Protein AF-A0A433CUZ5-F1 (afdb_monomer_lite)

pLDDT: mean 85.76, std 15.53, range [34.94, 98.5]

Structure (mmCIF, N/CA/C/O backbone):
data_AF-A0A433CUZ5-F1
#
_entry.id   AF-A0A433CUZ5-F1
#
loop_
_atom_site.group_PDB
_atom_site.id
_atom_site.type_symbol
_atom_site.label_atom_id
_atom_site.label_alt_id
_atom_site.label_comp_id
_atom_site.label_asym_id
_atom_site.label_entity_id
_atom_site.label_seq_id
_atom_site.pdbx_PDB_ins_code
_atom_site.Cartn_x
_atom_site.Cartn_y
_atom_site.Cartn_z
_atom_site.occupancy
_atom_site.B_iso_or_equiv
_atom_site.auth_seq_id
_atom_site.auth_comp_id
_atom_site.auth_asym_id
_atom_site.auth_atom_id
_atom_site.pdbx_PDB_model_num
ATOM 1 N N . MET A 1 1 ? 29.177 -17.201 -36.256 1.00 37.25 1 MET A N 1
ATOM 2 C CA . MET A 1 1 ? 28.519 -16.541 -35.108 1.00 37.25 1 MET A CA 1
ATOM 3 C C . MET A 1 1 ? 27.099 -16.215 -35.543 1.00 37.25 1 MET A C 1
ATOM 5 O O . MET A 1 1 ? 26.973 -15.466 -36.505 1.00 37.25 1 MET A O 1
ATOM 9 N N . PRO A 1 2 ? 26.050 -16.828 -34.971 1.00 40.12 2 PRO A N 1
ATOM 10 C CA . PRO A 1 2 ? 24.680 -16.482 -35.336 1.00 40.12 2 PRO A CA 1
ATOM 11 C C . PRO A 1 2 ? 24.429 -15.015 -34.975 1.00 40.12 2 PRO A C 1
ATOM 13 O O . PRO A 1 2 ? 24.692 -14.608 -33.844 1.00 40.12 2 PRO A O 1
ATOM 16 N N . ASN A 1 3 ? 23.954 -14.223 -35.936 1.00 34.94 3 ASN A N 1
ATOM 17 C CA . ASN A 1 3 ? 23.469 -12.871 -35.685 1.00 34.94 3 ASN A CA 1
ATOM 18 C C . ASN A 1 3 ? 22.198 -12.975 -34.840 1.00 34.94 3 ASN A C 1
ATOM 20 O O . ASN A 1 3 ? 21.111 -13.197 -35.372 1.00 34.94 3 ASN A O 1
ATOM 24 N N . TYR A 1 4 ? 22.332 -12.826 -33.524 1.00 44.94 4 TYR A N 1
ATOM 25 C CA . TYR A 1 4 ? 21.193 -12.605 -32.640 1.00 44.94 4 TYR A CA 1
ATOM 26 C C . TYR A 1 4 ? 20.713 -11.170 -32.845 1.00 44.94 4 TYR A C 1
ATOM 28 O O . TYR A 1 4 ? 21.065 -10.247 -32.115 1.00 44.94 4 TYR A O 1
ATOM 36 N N . VAL A 1 5 ? 19.941 -10.984 -33.915 1.00 47.38 5 VAL A N 1
ATOM 37 C CA . VAL A 1 5 ? 19.087 -9.813 -34.086 1.00 47.38 5 VAL A CA 1
ATOM 38 C C . VAL A 1 5 ? 18.183 -9.767 -32.858 1.00 47.38 5 VAL A C 1
ATOM 40 O O . VAL A 1 5 ? 17.568 -10.778 -32.509 1.00 47.38 5 VAL A O 1
ATOM 43 N N . LEU A 1 6 ? 18.146 -8.621 -32.176 1.00 50.66 6 LEU A N 1
ATOM 44 C CA . LEU A 1 6 ? 17.184 -8.365 -31.110 1.00 50.66 6 LEU A CA 1
ATOM 45 C C . LEU A 1 6 ? 15.815 -8.871 -31.532 1.00 50.66 6 LEU A C 1
ATOM 47 O O . LEU A 1 6 ? 15.354 -8.556 -32.628 1.00 50.66 6 LEU A O 1
ATOM 51 N N . ASN A 1 7 ? 15.138 -9.591 -30.641 1.00 50.72 7 ASN A N 1
ATOM 52 C CA . ASN A 1 7 ? 13.704 -9.730 -30.791 1.00 50.72 7 ASN A CA 1
ATOM 53 C C . ASN A 1 7 ? 13.139 -8.294 -30.809 1.00 50.72 7 ASN A C 1
ATOM 55 O O . ASN A 1 7 ? 13.301 -7.596 -29.799 1.00 50.72 7 ASN A O 1
ATOM 59 N N . PRO A 1 8 ? 12.516 -7.828 -31.910 1.00 54.88 8 PRO A N 1
ATOM 60 C CA . PRO A 1 8 ? 12.022 -6.454 -32.046 1.00 54.88 8 PRO A CA 1
ATOM 61 C C . PRO A 1 8 ? 11.137 -6.028 -30.866 1.00 54.88 8 PRO A C 1
ATOM 63 O O . PRO A 1 8 ? 11.033 -4.848 -30.537 1.00 54.88 8 PRO A O 1
ATOM 66 N N . SER A 1 9 ? 10.553 -7.008 -30.172 1.00 62.28 9 SER A N 1
ATOM 67 C CA . SER A 1 9 ? 9.804 -6.846 -28.934 1.00 62.28 9 SER A CA 1
ATOM 68 C C . SER A 1 9 ? 10.576 -6.161 -27.793 1.00 62.28 9 SER A C 1
ATOM 70 O O . SER A 1 9 ? 9.966 -5.371 -27.084 1.00 62.28 9 SER A O 1
ATOM 72 N N . ILE A 1 10 ? 11.875 -6.418 -27.576 1.00 61.09 10 ILE A N 1
ATOM 73 C CA . ILE A 1 10 ? 12.593 -5.939 -26.369 1.00 61.09 10 ILE A CA 1
ATOM 74 C C . ILE A 1 10 ? 12.940 -4.449 -26.467 1.00 61.09 10 ILE A C 1
ATOM 76 O O . ILE A 1 10 ? 12.653 -3.686 -25.539 1.00 61.09 10 ILE A O 1
ATOM 80 N N . GLU A 1 11 ? 13.513 -4.010 -27.593 1.00 64.31 11 GLU A N 1
ATOM 81 C CA . GLU A 1 11 ? 13.741 -2.580 -27.853 1.00 64.31 11 GLU A CA 1
ATOM 82 C C . GLU A 1 11 ? 12.426 -1.805 -27.819 1.00 64.31 11 GLU A C 1
ATOM 84 O O . GLU A 1 11 ? 12.349 -0.732 -27.213 1.00 64.31 11 GLU A O 1
ATOM 89 N N . THR A 1 12 ? 11.369 -2.398 -28.378 1.00 76.81 12 THR A N 1
ATOM 90 C CA . THR A 1 12 ? 10.020 -1.838 -28.334 1.00 76.81 12 THR A CA 1
ATOM 91 C C . THR A 1 12 ? 9.524 -1.691 -26.892 1.00 76.81 12 THR A C 1
ATOM 93 O O . THR A 1 12 ? 9.081 -0.605 -26.520 1.00 76.81 12 THR A O 1
ATOM 96 N N . SER A 1 13 ? 9.661 -2.710 -26.036 1.00 79.62 13 SER A N 1
ATOM 97 C CA . SER A 1 13 ? 9.239 -2.644 -24.628 1.00 79.62 13 SER A CA 1
ATOM 98 C C . SER A 1 13 ? 10.034 -1.620 -23.812 1.00 79.62 13 SER A C 1
ATOM 100 O O . SER A 1 13 ? 9.450 -0.851 -23.045 1.00 79.62 13 SER A O 1
ATOM 102 N N . LYS A 1 14 ? 11.360 -1.543 -23.993 1.00 81.56 14 LYS A N 1
ATOM 103 C CA . LYS A 1 14 ? 12.206 -0.548 -23.309 1.00 81.56 14 LYS A CA 1
ATOM 104 C C . LYS A 1 14 ? 11.856 0.875 -23.748 1.00 81.56 14 LYS A C 1
ATOM 106 O O . LYS A 1 14 ? 11.761 1.786 -22.919 1.00 81.56 14 LYS A O 1
ATOM 111 N N . HIS A 1 15 ? 11.621 1.066 -25.045 1.00 86.00 15 HIS A N 1
ATOM 112 C CA . HIS A 1 15 ? 11.182 2.339 -25.605 1.00 86.00 15 HIS A CA 1
ATOM 113 C C . HIS A 1 15 ? 9.798 2.747 -25.077 1.00 86.00 15 HIS A C 1
ATOM 115 O O . HIS A 1 15 ? 9.621 3.884 -24.632 1.00 86.00 15 HIS A O 1
ATOM 121 N N . GLN A 1 16 ? 8.845 1.814 -25.040 1.00 87.69 16 GLN A N 1
ATOM 122 C CA . GLN A 1 16 ? 7.512 2.025 -24.474 1.00 87.69 16 GLN A CA 1
ATOM 123 C C . GLN A 1 16 ? 7.579 2.409 -22.995 1.00 87.69 16 GLN A C 1
ATOM 125 O O . GLN A 1 16 ? 6.985 3.415 -22.610 1.00 87.69 16 GLN A O 1
ATOM 130 N N . LEU A 1 17 ? 8.355 1.689 -22.177 1.00 89.06 17 LEU A N 1
ATOM 131 C CA . LEU A 1 17 ? 8.544 2.022 -20.762 1.00 89.06 17 LEU A CA 1
ATOM 132 C C . LEU A 1 17 ? 9.104 3.441 -20.597 1.00 89.06 17 LEU A C 1
ATOM 134 O O . LEU A 1 17 ? 8.591 4.226 -19.799 1.00 89.06 17 LEU A O 1
ATOM 138 N N . LYS A 1 18 ? 10.110 3.813 -21.398 1.00 91.38 18 LYS A N 1
ATOM 139 C CA . LYS A 1 18 ? 10.690 5.164 -21.392 1.00 91.38 18 LYS A CA 1
ATOM 140 C C . LYS A 1 18 ? 9.662 6.240 -21.758 1.00 91.38 18 LYS A C 1
ATOM 142 O O . LYS A 1 18 ? 9.642 7.296 -21.124 1.00 91.38 18 LYS A O 1
ATOM 147 N N . ILE A 1 19 ? 8.813 6.000 -22.760 1.00 92.62 19 ILE A N 1
ATOM 148 C CA . ILE A 1 19 ? 7.726 6.922 -23.132 1.00 92.62 19 ILE A CA 1
ATOM 149 C C . ILE A 1 19 ? 6.706 7.037 -21.998 1.00 92.62 19 ILE A C 1
ATOM 151 O O . ILE A 1 19 ? 6.342 8.153 -21.623 1.00 92.62 19 ILE A O 1
ATOM 155 N N . SER A 1 20 ? 6.262 5.912 -21.439 1.00 91.06 20 SER A N 1
ATOM 156 C CA . SER A 1 20 ? 5.276 5.874 -20.358 1.00 91.06 20 SER A CA 1
ATOM 157 C C . SER A 1 20 ? 5.771 6.616 -19.120 1.00 91.06 20 SER A C 1
ATOM 159 O O . SER A 1 20 ? 5.054 7.466 -18.601 1.00 91.06 20 SER A O 1
ATOM 161 N N . LEU A 1 21 ? 7.026 6.404 -18.711 1.00 92.69 21 LEU A N 1
ATOM 162 C CA . LEU A 1 21 ? 7.637 7.127 -17.592 1.00 92.69 21 LEU A CA 1
ATOM 163 C C . LEU A 1 21 ? 7.732 8.634 -17.853 1.00 92.69 21 LEU A C 1
ATOM 165 O O . LEU A 1 21 ? 7.442 9.426 -16.961 1.00 92.69 21 LEU A O 1
ATOM 169 N N . LYS A 1 22 ? 8.076 9.056 -19.078 1.00 92.12 22 LYS A N 1
ATOM 170 C CA . LYS A 1 22 ? 8.072 10.484 -19.440 1.00 92.12 22 LYS A CA 1
ATOM 171 C C . LYS A 1 22 ? 6.676 11.098 -19.337 1.00 92.12 22 LYS A C 1
ATOM 173 O O . LYS A 1 22 ? 6.547 12.221 -18.857 1.00 92.12 22 LYS A O 1
ATOM 178 N N . LYS A 1 23 ? 5.640 10.389 -19.798 1.00 92.12 23 LYS A N 1
ATOM 179 C CA . LYS A 1 23 ? 4.243 10.840 -19.682 1.00 92.12 23 LYS A CA 1
ATOM 180 C C . LYS A 1 23 ? 3.816 10.926 -18.215 1.00 92.12 23 LYS A C 1
ATOM 182 O O . LYS A 1 23 ? 3.286 11.952 -17.805 1.00 92.12 23 LYS A O 1
ATOM 187 N N . ALA A 1 24 ? 4.119 9.895 -17.430 1.00 90.56 24 ALA A N 1
ATOM 188 C CA . ALA A 1 24 ? 3.823 9.833 -16.003 1.00 90.56 24 ALA A CA 1
ATOM 189 C C . ALA A 1 24 ? 4.512 10.960 -15.216 1.00 90.56 24 ALA A C 1
ATOM 191 O O . ALA A 1 24 ? 3.881 11.616 -14.393 1.00 90.56 24 ALA A O 1
ATOM 192 N N . GLN A 1 25 ? 5.780 11.250 -15.519 1.00 87.62 25 GLN A N 1
ATOM 193 C CA . GLN A 1 25 ? 6.509 12.349 -14.889 1.00 87.62 25 GLN A CA 1
ATOM 194 C C . GLN A 1 25 ? 5.896 13.708 -15.234 1.00 87.62 25 GLN A C 1
ATOM 196 O O . GLN A 1 25 ? 5.715 14.524 -14.337 1.00 87.62 25 GLN A O 1
ATOM 201 N N . LYS A 1 26 ? 5.539 13.943 -16.506 1.00 88.94 26 LYS A N 1
ATOM 202 C CA . LYS A 1 26 ? 4.854 15.180 -16.915 1.00 88.94 26 LYS A CA 1
ATOM 203 C C . LYS A 1 26 ? 3.544 15.374 -16.151 1.00 88.94 26 LYS A C 1
ATOM 205 O O . LYS A 1 26 ? 3.317 16.463 -15.634 1.00 88.94 26 LYS A O 1
ATOM 210 N N . LEU A 1 27 ? 2.739 14.315 -16.041 1.00 87.50 27 LEU A N 1
ATOM 211 C CA . LEU A 1 27 ? 1.491 14.326 -15.277 1.00 87.50 27 LEU A CA 1
ATOM 212 C C . LEU A 1 27 ? 1.735 14.640 -13.792 1.00 87.50 27 LEU A C 1
ATOM 214 O O . LEU A 1 27 ? 1.092 15.521 -13.234 1.00 87.50 27 LEU A O 1
ATOM 218 N N . SER A 1 28 ? 2.708 13.977 -13.164 1.00 85.81 28 SE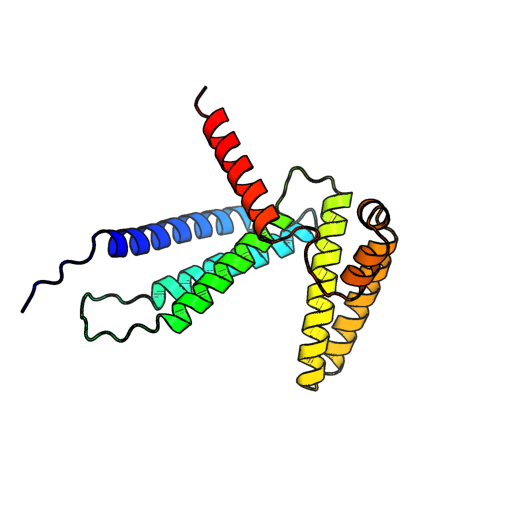R A N 1
ATOM 219 C CA . SER A 1 28 ? 3.068 14.251 -11.767 1.00 85.81 28 SER A CA 1
ATOM 220 C C . SER A 1 28 ? 3.469 15.709 -11.560 1.00 85.81 28 SER A C 1
ATOM 222 O O . SER A 1 28 ? 2.987 16.357 -10.637 1.00 85.81 28 SER A O 1
ATOM 224 N N . THR A 1 29 ? 4.304 16.258 -12.448 1.00 83.62 29 THR A N 1
ATOM 225 C CA . THR A 1 29 ? 4.743 17.654 -12.343 1.00 83.62 29 THR A CA 1
ATOM 226 C C . THR A 1 29 ? 3.619 18.658 -12.574 1.00 83.62 29 THR A C 1
ATOM 228 O O . THR A 1 29 ? 3.648 19.720 -11.960 1.00 83.62 29 THR A O 1
ATOM 231 N N . SER A 1 30 ? 2.630 18.348 -13.422 1.00 85.75 30 SER A N 1
ATOM 232 C CA . SER A 1 30 ? 1.489 19.246 -13.636 1.00 85.75 30 SER A CA 1
ATOM 233 C C . SER A 1 30 ? 0.539 19.279 -12.441 1.00 85.75 30 SER A C 1
ATOM 235 O O . SER A 1 30 ? -0.051 20.319 -12.184 1.00 85.75 30 SER A O 1
ATOM 237 N N . MET A 1 31 ? 0.431 18.174 -11.698 1.00 80.94 31 MET A N 1
ATOM 238 C CA . MET A 1 31 ? -0.462 18.053 -10.539 1.00 80.94 31 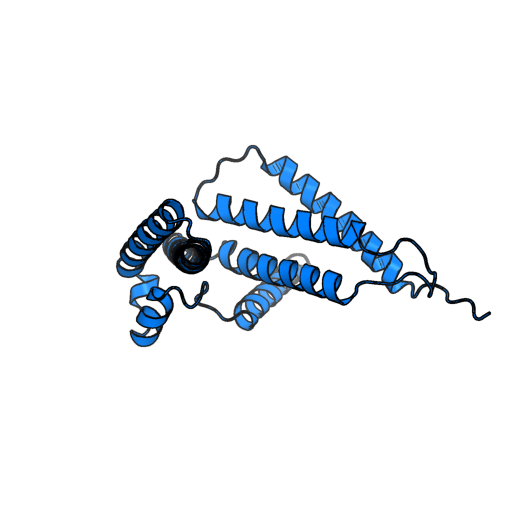MET A CA 1
ATOM 239 C C . MET A 1 31 ? 0.197 18.452 -9.208 1.00 80.94 31 MET A C 1
ATOM 241 O O . MET A 1 31 ? -0.477 18.563 -8.193 1.00 80.94 31 MET A O 1
ATOM 245 N N . ALA A 1 32 ? 1.509 18.711 -9.184 1.00 74.31 32 ALA A N 1
ATOM 246 C CA . ALA A 1 32 ? 2.286 18.924 -7.954 1.00 74.31 32 ALA A CA 1
ATOM 247 C C . ALA A 1 32 ? 1.868 20.137 -7.091 1.00 74.31 32 ALA A C 1
ATOM 249 O O . ALA A 1 32 ? 2.400 20.312 -5.998 1.00 74.31 32 ALA A O 1
ATOM 250 N N . ARG A 1 33 ? 0.974 21.002 -7.583 1.00 72.31 33 ARG A N 1
ATOM 251 C CA . ARG A 1 33 ? 0.475 22.193 -6.871 1.00 72.31 33 ARG A CA 1
ATOM 252 C C . ARG A 1 33 ? -0.977 22.062 -6.413 1.00 72.31 33 ARG A C 1
ATOM 254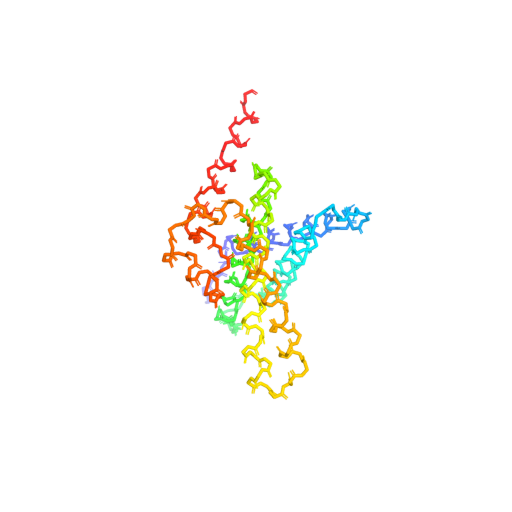 O O . ARG A 1 33 ? -1.502 23.005 -5.829 1.00 72.31 33 ARG A O 1
ATOM 261 N N . GLU A 1 34 ? -1.623 20.941 -6.707 1.00 77.25 34 GLU A N 1
ATOM 262 C CA . GLU A 1 34 ? -2.991 20.682 -6.272 1.00 77.25 34 GLU A CA 1
ATOM 263 C C . GLU A 1 34 ? -2.996 20.293 -4.789 1.00 77.25 34 GLU A C 1
ATOM 265 O O . GLU A 1 34 ? -2.110 19.580 -4.310 1.00 77.25 34 GLU A O 1
ATOM 270 N N . ILE A 1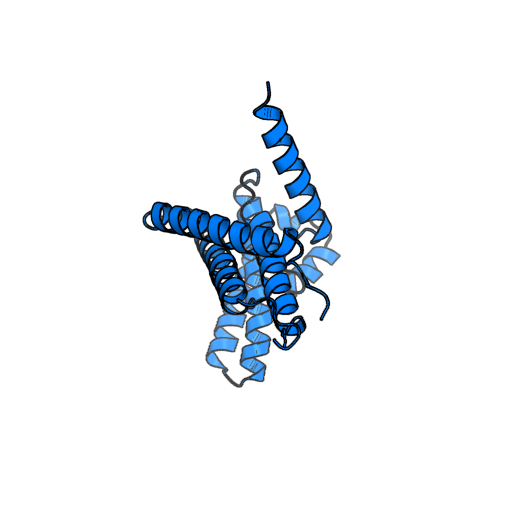 35 ? -3.974 20.809 -4.045 1.00 73.75 35 ILE A N 1
ATOM 271 C CA . ILE A 1 35 ? -4.139 20.499 -2.625 1.00 73.75 35 ILE A CA 1
ATOM 272 C C . ILE A 1 35 ? -4.897 19.176 -2.520 1.00 73.75 35 ILE A C 1
ATOM 274 O O . ILE A 1 35 ? -5.918 18.989 -3.174 1.00 73.75 35 ILE A O 1
ATOM 278 N N . SER A 1 36 ? -4.385 18.269 -1.689 1.00 77.25 36 SER A N 1
ATOM 279 C CA . SER A 1 36 ? -5.048 17.014 -1.326 1.00 77.25 36 SER A CA 1
ATOM 280 C C . SER A 1 36 ? -6.389 17.317 -0.655 1.00 77.25 36 SER A C 1
ATOM 282 O O . SER A 1 36 ? -6.404 17.951 0.399 1.00 77.25 36 SER A O 1
ATOM 284 N N . GLU A 1 37 ? -7.498 16.853 -1.229 1.00 75.88 37 GLU A N 1
ATOM 285 C CA . GLU A 1 37 ? -8.834 17.036 -0.644 1.00 75.88 37 GLU A CA 1
ATOM 286 C C . GLU A 1 37 ? -9.101 15.996 0.450 1.00 75.88 37 GLU A C 1
ATOM 288 O O . GLU A 1 37 ? -9.774 16.278 1.439 1.00 75.88 37 GLU A O 1
ATOM 293 N N . HIS A 1 38 ? -8.523 14.803 0.300 1.00 80.31 38 HIS A N 1
ATOM 294 C CA . HIS A 1 38 ? -8.682 13.686 1.220 1.00 80.31 38 HIS A CA 1
ATOM 295 C C . HIS A 1 38 ? -7.332 13.037 1.527 1.00 80.31 38 HIS A C 1
ATOM 297 O O . HIS A 1 38 ? -6.447 12.989 0.675 1.00 80.31 38 HIS A O 1
ATOM 303 N N . SER A 1 39 ? -7.163 12.438 2.711 1.00 82.38 39 SER A N 1
ATOM 304 C CA . SER A 1 39 ? -5.911 11.753 3.093 1.00 82.38 39 SER A CA 1
ATOM 305 C C . SER A 1 39 ? -5.490 10.628 2.133 1.00 82.38 39 SER A C 1
ATOM 307 O O . SER A 1 39 ? -4.315 10.261 2.078 1.00 82.38 39 SER A O 1
ATOM 309 N N . ILE A 1 40 ? -6.433 10.100 1.346 1.00 88.56 40 ILE A N 1
ATOM 310 C CA . ILE A 1 40 ? -6.173 9.067 0.346 1.00 88.56 40 ILE A CA 1
ATOM 311 C C . ILE A 1 40 ? -5.394 9.635 -0.851 1.00 88.56 40 ILE A C 1
ATOM 313 O O . ILE A 1 40 ? -4.594 8.912 -1.435 1.00 88.56 40 ILE A O 1
ATOM 317 N N . ASP A 1 41 ? -5.526 10.926 -1.175 1.00 87.56 41 ASP A N 1
ATOM 318 C CA . ASP A 1 41 ? -4.862 11.535 -2.337 1.00 87.56 41 ASP A CA 1
ATOM 319 C C . ASP A 1 41 ? -3.348 11.661 -2.123 1.00 87.56 41 ASP A C 1
ATOM 321 O O . ASP A 1 41 ? -2.551 11.410 -3.036 1.00 87.56 41 ASP A O 1
ATOM 325 N N . PHE A 1 42 ? -2.927 11.970 -0.892 1.00 87.12 42 PHE A N 1
ATOM 326 C CA . PHE A 1 42 ? -1.516 11.928 -0.510 1.00 87.12 42 PHE A CA 1
ATOM 327 C C . PHE A 1 42 ? -0.943 10.511 -0.659 1.00 87.12 42 PHE A C 1
ATOM 329 O O . PHE A 1 42 ? 0.120 10.320 -1.258 1.00 87.12 42 PHE A O 1
ATOM 336 N N . LEU A 1 43 ? -1.669 9.503 -0.166 1.00 90.88 43 LEU A N 1
ATOM 337 C CA . LEU A 1 43 ? -1.268 8.102 -0.282 1.00 90.88 43 LEU A CA 1
ATOM 338 C C . LEU A 1 43 ? -1.170 7.664 -1.752 1.00 90.88 43 LEU A C 1
ATOM 340 O O . LEU A 1 43 ? -0.173 7.062 -2.155 1.00 90.88 43 LEU A O 1
ATOM 344 N N . LEU A 1 44 ? -2.162 8.009 -2.572 1.00 92.31 44 LEU A N 1
ATOM 345 C CA . LEU A 1 44 ? -2.165 7.739 -4.009 1.00 92.31 44 LEU A CA 1
ATOM 346 C C . LEU A 1 44 ? -0.969 8.383 -4.709 1.00 92.31 44 LEU A C 1
ATOM 348 O O . LEU A 1 44 ? -0.315 7.734 -5.528 1.00 92.31 44 LEU A O 1
ATOM 352 N N . SER A 1 45 ? -0.626 9.617 -4.340 1.00 90.81 45 SER A N 1
ATOM 353 C CA . SER A 1 45 ? 0.555 10.313 -4.857 1.00 90.81 45 SER A CA 1
ATOM 354 C C . SER A 1 45 ? 1.847 9.575 -4.499 1.00 90.81 45 SER A C 1
ATOM 356 O O . SER A 1 45 ? 2.694 9.348 -5.366 1.00 90.81 45 SER A O 1
ATOM 358 N N . ALA A 1 46 ? 1.985 9.118 -3.251 1.00 90.88 46 ALA A N 1
ATOM 359 C CA . ALA A 1 46 ? 3.142 8.338 -2.813 1.00 90.88 46 ALA A CA 1
ATOM 360 C C . ALA A 1 46 ? 3.259 6.995 -3.561 1.00 90.88 46 ALA A C 1
ATOM 362 O O . ALA A 1 46 ? 4.347 6.623 -4.015 1.00 90.88 46 ALA A O 1
ATOM 363 N N . ILE A 1 47 ? 2.141 6.287 -3.754 1.00 94.06 47 ILE A N 1
ATOM 364 C CA . ILE A 1 47 ? 2.097 5.033 -4.522 1.00 94.06 47 ILE A CA 1
ATOM 365 C C . ILE A 1 47 ? 2.472 5.286 -5.990 1.00 94.06 47 ILE A C 1
ATOM 367 O O . ILE A 1 47 ? 3.283 4.549 -6.556 1.00 94.06 47 ILE A O 1
ATOM 371 N N . PHE A 1 48 ? 1.950 6.351 -6.600 1.00 93.69 48 PHE A N 1
ATOM 372 C CA . PHE A 1 48 ? 2.273 6.724 -7.976 1.00 93.69 48 PHE A CA 1
ATOM 373 C C . PHE A 1 48 ? 3.766 7.024 -8.159 1.00 93.69 48 PHE A C 1
ATOM 375 O O . PHE A 1 48 ? 4.400 6.527 -9.097 1.00 93.69 48 PHE A O 1
ATOM 382 N N . VAL A 1 49 ? 4.355 7.786 -7.232 1.00 91.94 49 VAL A N 1
ATOM 383 C CA . VAL A 1 49 ? 5.797 8.059 -7.223 1.00 91.94 49 VAL A CA 1
ATOM 384 C C . VAL A 1 49 ? 6.585 6.757 -7.109 1.00 91.94 49 VAL A C 1
ATOM 386 O O . VAL A 1 49 ? 7.518 6.559 -7.886 1.00 91.94 49 VAL A O 1
ATOM 389 N N . ARG A 1 50 ? 6.192 5.836 -6.218 1.00 94.00 50 ARG A N 1
ATOM 390 C CA . ARG A 1 50 ? 6.831 4.515 -6.076 1.00 94.00 50 ARG A CA 1
ATOM 391 C C . ARG A 1 50 ? 6.795 3.706 -7.375 1.00 94.00 50 ARG A C 1
ATOM 393 O O . ARG A 1 50 ? 7.807 3.102 -7.733 1.00 94.00 50 ARG A O 1
ATOM 400 N N . ILE A 1 51 ? 5.673 3.700 -8.096 1.00 94.88 51 ILE A N 1
ATOM 401 C CA . ILE A 1 51 ? 5.554 3.028 -9.403 1.00 94.88 51 ILE A CA 1
ATOM 402 C C . ILE A 1 51 ? 6.548 3.635 -10.402 1.00 94.88 51 ILE A C 1
ATOM 404 O O . ILE A 1 51 ? 7.314 2.912 -11.043 1.00 94.88 51 ILE A O 1
ATOM 408 N N . CYS A 1 52 ? 6.582 4.967 -10.500 1.00 94.31 52 CYS A N 1
ATOM 409 C CA . CYS A 1 52 ? 7.447 5.681 -11.436 1.00 94.31 52 CYS A CA 1
ATOM 410 C C . CYS A 1 52 ? 8.938 5.487 -11.130 1.00 94.31 52 CYS A C 1
ATOM 412 O O . CYS A 1 52 ? 9.730 5.235 -12.042 1.00 94.31 52 CYS A O 1
ATOM 414 N N . THR A 1 53 ? 9.339 5.591 -9.862 1.00 93.69 53 THR A N 1
ATOM 415 C CA . THR A 1 53 ? 10.739 5.416 -9.451 1.00 93.69 53 THR A CA 1
ATOM 416 C C . THR A 1 53 ? 11.195 3.977 -9.648 1.00 93.69 53 THR A C 1
ATOM 418 O O . THR A 1 53 ? 12.270 3.763 -10.204 1.00 93.69 53 THR A O 1
ATOM 421 N N . THR A 1 54 ? 10.354 2.993 -9.319 1.00 95.50 54 THR A N 1
ATOM 422 C CA . THR A 1 54 ? 10.649 1.572 -9.567 1.00 95.50 54 THR A CA 1
ATOM 423 C C . THR A 1 54 ? 10.787 1.291 -11.064 1.00 95.50 54 THR A C 1
ATOM 425 O O . THR A 1 54 ? 11.750 0.652 -11.486 1.00 95.50 54 THR A O 1
ATOM 428 N N . GLY A 1 55 ? 9.890 1.833 -11.895 1.00 94.38 55 GLY A N 1
ATOM 429 C CA . GLY A 1 55 ? 9.985 1.713 -13.352 1.00 94.38 55 GLY A CA 1
ATOM 430 C C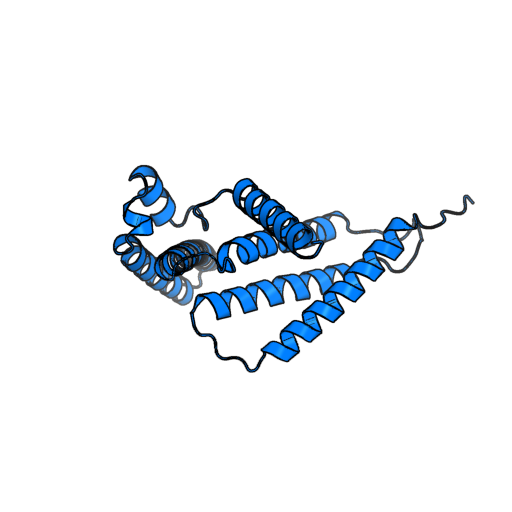 . GLY A 1 55 ? 11.254 2.356 -13.917 1.00 94.38 55 GLY A C 1
ATOM 431 O O . GLY A 1 55 ? 11.888 1.799 -14.813 1.00 94.38 55 GLY A O 1
ATOM 432 N N . ARG A 1 56 ? 11.680 3.498 -13.362 1.00 93.31 56 ARG A N 1
ATOM 433 C CA . ARG A 1 56 ? 12.956 4.130 -13.723 1.00 93.31 56 ARG A CA 1
ATOM 434 C C . ARG A 1 56 ? 14.149 3.256 -13.338 1.00 93.31 56 ARG A C 1
ATOM 436 O O . ARG A 1 56 ? 15.064 3.131 -14.144 1.00 93.31 56 ARG A O 1
ATOM 443 N N . THR A 1 57 ? 14.130 2.630 -12.164 1.00 93.81 57 THR A N 1
ATOM 444 C CA . THR A 1 57 ? 15.163 1.671 -11.747 1.00 93.81 57 THR A CA 1
ATOM 445 C C . THR A 1 57 ? 15.245 0.492 -12.712 1.00 93.81 57 THR A C 1
ATOM 447 O O . THR A 1 57 ? 16.333 0.197 -13.197 1.00 93.81 57 THR A O 1
ATOM 450 N N . ILE A 1 58 ? 14.106 -0.106 -13.087 1.00 91.62 58 ILE A N 1
ATOM 451 C CA . ILE A 1 58 ? 14.055 -1.169 -14.107 1.00 91.62 58 ILE A CA 1
ATOM 452 C C . ILE A 1 58 ? 14.683 -0.691 -15.418 1.00 91.62 58 ILE A C 1
ATOM 454 O O . ILE A 1 58 ? 15.506 -1.395 -15.990 1.00 91.62 58 ILE A O 1
ATOM 458 N N . LEU A 1 59 ? 14.347 0.516 -15.887 1.00 89.88 59 LEU A N 1
ATOM 459 C CA . LEU A 1 59 ? 14.894 1.058 -17.133 1.00 89.88 59 LEU A CA 1
ATOM 460 C C . LEU A 1 59 ? 16.419 1.258 -17.083 1.00 89.88 59 LEU A C 1
ATOM 462 O O . LEU A 1 59 ? 17.080 1.070 -18.102 1.00 89.88 59 LEU A O 1
ATOM 466 N N . MET A 1 60 ? 16.959 1.663 -15.929 1.00 88.56 60 MET A N 1
ATOM 467 C CA . MET A 1 60 ? 18.400 1.867 -15.731 1.00 88.56 60 MET A CA 1
ATOM 468 C C . MET A 1 60 ? 19.166 0.547 -15.588 1.00 88.56 60 MET A C 1
ATOM 470 O O . MET A 1 60 ? 20.311 0.471 -16.021 1.00 88.56 60 MET A O 1
ATOM 474 N N . MET A 1 61 ? 18.542 -0.472 -14.992 1.00 86.25 61 MET A N 1
ATOM 475 C CA . MET A 1 61 ? 19.133 -1.802 -14.805 1.00 86.25 61 MET A CA 1
ATOM 476 C C . MET A 1 61 ? 18.969 -2.708 -16.028 1.00 86.25 61 MET A C 1
ATOM 478 O O . MET A 1 61 ? 19.747 -3.641 -16.205 1.00 86.25 61 MET A O 1
ATOM 482 N N . ALA A 1 62 ? 17.962 -2.455 -16.869 1.00 81.56 62 ALA A N 1
ATOM 483 C CA . ALA A 1 62 ? 17.757 -3.204 -18.097 1.00 81.56 62 ALA A CA 1
ATOM 484 C C . ALA A 1 62 ? 18.958 -2.988 -19.034 1.00 81.56 62 ALA A C 1
ATOM 486 O O . ALA A 1 62 ? 19.306 -1.837 -19.330 1.00 81.56 62 ALA A O 1
ATOM 487 N N . PRO A 1 63 ? 19.570 -4.061 -19.548 1.00 74.94 63 PRO A N 1
ATOM 488 C CA . PRO A 1 63 ? 20.810 -3.955 -20.298 1.00 74.94 63 PRO A CA 1
ATOM 489 C C . PRO A 1 63 ? 20.638 -3.142 -21.572 1.00 74.94 63 PRO A C 1
ATOM 491 O O . PRO A 1 63 ? 19.537 -2.947 -22.105 1.00 74.94 63 PRO A O 1
ATOM 494 N N . ASN A 1 64 ? 21.759 -2.569 -21.993 1.00 71.06 64 ASN A N 1
ATOM 495 C CA . ASN A 1 64 ? 21.836 -1.632 -23.105 1.00 71.06 64 ASN A CA 1
ATOM 496 C C . ASN A 1 64 ? 22.404 -2.274 -24.372 1.00 71.06 64 ASN A C 1
ATOM 498 O O . ASN A 1 64 ? 22.392 -1.627 -25.413 1.00 71.06 64 ASN A O 1
ATOM 502 N N . ASP A 1 65 ? 22.897 -3.508 -24.284 1.00 66.75 65 ASP A N 1
ATOM 503 C CA . ASP A 1 65 ? 23.560 -4.221 -25.362 1.00 66.75 65 ASP A CA 1
ATOM 504 C C . ASP A 1 65 ? 22.917 -5.588 -25.633 1.00 66.75 65 ASP A C 1
ATOM 506 O O . ASP A 1 65 ? 22.235 -6.180 -24.799 1.00 66.75 65 ASP A O 1
ATOM 510 N N . ASN A 1 66 ? 23.158 -6.091 -26.842 1.00 62.44 66 ASN A N 1
ATOM 511 C CA . ASN A 1 66 ? 22.636 -7.375 -27.320 1.00 62.44 66 ASN A CA 1
ATOM 512 C C . ASN A 1 66 ? 23.595 -8.528 -27.019 1.00 62.44 66 ASN A C 1
ATOM 514 O O . ASN A 1 66 ? 23.481 -9.602 -27.613 1.00 62.44 66 ASN A O 1
ATOM 518 N N . SER A 1 67 ? 24.601 -8.296 -26.171 1.00 59.34 67 SER A N 1
ATOM 519 C CA . SER A 1 67 ? 25.601 -9.313 -25.907 1.00 59.34 67 SER A CA 1
ATOM 520 C C . SER A 1 67 ? 24.995 -10.388 -25.011 1.00 59.34 67 SER A C 1
ATOM 522 O O . SER A 1 67 ? 24.477 -10.123 -23.926 1.00 59.34 67 SER A O 1
ATOM 524 N N . ILE A 1 68 ? 25.094 -11.636 -25.465 1.00 59.38 68 ILE A N 1
ATOM 525 C CA . ILE A 1 68 ? 24.739 -12.836 -24.688 1.00 59.38 68 ILE A CA 1
ATOM 526 C C . ILE A 1 68 ? 25.638 -12.951 -23.439 1.00 59.38 68 ILE A C 1
ATOM 528 O O . ILE A 1 68 ? 25.337 -13.687 -22.506 1.00 59.38 68 ILE A O 1
ATOM 532 N N . THR A 1 69 ? 26.742 -12.199 -23.411 1.00 61.06 69 THR A N 1
ATOM 533 C CA . THR A 1 69 ? 27.684 -12.095 -22.295 1.00 61.06 69 THR A CA 1
ATOM 534 C C . THR A 1 69 ? 27.237 -11.129 -21.199 1.00 61.06 69 THR A C 1
ATOM 536 O O . THR A 1 69 ? 27.799 -11.170 -20.107 1.00 61.06 69 THR A O 1
ATOM 539 N N . SER A 1 70 ? 26.249 -10.264 -21.456 1.00 65.00 70 SER A N 1
ATOM 540 C CA . SER A 1 70 ? 25.679 -9.408 -20.416 1.00 65.00 70 SER A CA 1
ATOM 541 C C . SER A 1 70 ? 24.881 -10.273 -19.434 1.00 65.00 70 SER A C 1
ATOM 543 O O . SER A 1 70 ? 23.874 -10.894 -19.777 1.00 65.00 70 SER A O 1
ATOM 545 N N . ILE A 1 71 ? 25.356 -10.366 -18.191 1.00 68.69 71 ILE A N 1
ATOM 546 C CA . ILE A 1 71 ? 24.634 -11.086 -17.141 1.00 68.69 71 ILE A CA 1
ATOM 547 C C . ILE A 1 71 ? 23.416 -10.240 -16.769 1.00 68.69 71 ILE A C 1
ATOM 549 O O . ILE A 1 71 ? 23.539 -9.186 -16.148 1.00 68.69 71 ILE A O 1
ATOM 553 N N . TRP A 1 72 ? 22.231 -10.698 -17.162 1.00 76.81 72 TRP A N 1
ATOM 554 C CA . TRP A 1 72 ? 20.972 -10.125 -16.706 1.00 76.81 72 TRP A CA 1
ATOM 555 C C . TRP A 1 72 ? 20.631 -10.681 -15.330 1.00 76.81 72 TRP A C 1
ATOM 557 O O . TRP A 1 72 ? 20.413 -11.884 -15.169 1.00 76.81 72 TRP A O 1
ATOM 567 N N . ASP A 1 73 ? 20.450 -9.795 -14.361 1.00 82.06 73 ASP A N 1
ATOM 568 C CA . ASP A 1 73 ? 19.786 -10.161 -13.118 1.00 82.06 73 ASP A CA 1
ATOM 569 C C . ASP A 1 73 ? 18.257 -10.130 -13.300 1.00 82.06 73 ASP A C 1
ATOM 571 O O . ASP A 1 73 ? 17.543 -9.239 -12.825 1.00 82.06 73 ASP A O 1
ATOM 575 N N . TYR A 1 74 ? 17.744 -11.112 -14.051 1.00 82.19 74 TYR A N 1
ATOM 576 C CA . TYR A 1 74 ? 16.306 -11.284 -14.273 1.00 82.19 74 TYR A CA 1
ATOM 577 C C . TYR A 1 74 ? 15.537 -11.464 -12.960 1.00 82.19 74 TYR A C 1
ATOM 579 O O . TYR A 1 74 ? 14.378 -11.058 -12.875 1.00 82.19 74 TYR A O 1
ATOM 587 N N . ALA A 1 75 ? 16.163 -12.052 -11.936 1.00 88.06 75 ALA A N 1
ATOM 588 C CA . ALA A 1 75 ? 15.532 -12.281 -10.641 1.00 88.06 75 ALA A CA 1
ATOM 589 C C . ALA A 1 75 ? 15.258 -10.954 -9.913 1.00 88.06 75 ALA A C 1
ATOM 591 O O . ALA A 1 75 ? 14.134 -10.714 -9.453 1.00 88.06 75 ALA A O 1
ATOM 592 N N . SER A 1 76 ? 16.239 -10.048 -9.882 1.00 90.31 76 SER A N 1
ATOM 593 C CA . SER A 1 76 ? 16.048 -8.706 -9.324 1.00 90.31 76 SER A CA 1
ATOM 594 C C . SER A 1 76 ? 15.049 -7.886 -10.136 1.00 90.31 76 SER A C 1
ATOM 596 O O . SER A 1 76 ? 14.138 -7.287 -9.560 1.00 90.31 76 SER A O 1
ATOM 598 N N . LEU A 1 77 ? 15.140 -7.900 -11.472 1.00 88.94 77 LEU A N 1
ATOM 599 C CA . LEU A 1 77 ? 14.172 -7.202 -12.329 1.00 88.94 77 LEU A CA 1
ATOM 600 C C . LEU A 1 77 ? 12.744 -7.737 -12.146 1.00 88.94 77 LEU A C 1
ATOM 602 O O . LEU A 1 77 ? 11.801 -6.950 -12.068 1.00 88.94 77 LEU A O 1
ATOM 606 N N . GLY A 1 78 ? 12.579 -9.055 -12.013 1.00 90.56 78 GLY A N 1
ATOM 607 C CA . GLY A 1 78 ? 11.293 -9.687 -11.722 1.00 90.56 78 GLY A CA 1
ATOM 608 C C . GLY A 1 78 ? 10.713 -9.246 -10.376 1.00 90.56 78 GLY A C 1
ATOM 609 O O . GLY A 1 78 ? 9.513 -8.986 -10.273 1.00 90.56 78 GLY A O 1
ATOM 610 N N . THR A 1 79 ? 11.564 -9.073 -9.363 1.00 94.56 79 THR A N 1
ATOM 611 C CA . THR A 1 79 ? 11.156 -8.549 -8.049 1.00 94.56 79 THR A CA 1
ATOM 612 C C . THR A 1 79 ? 10.700 -7.091 -8.142 1.00 94.56 79 THR A C 1
ATOM 614 O O . THR A 1 79 ? 9.654 -6.730 -7.601 1.00 94.56 79 THR A O 1
ATOM 617 N N . LEU A 1 80 ? 11.425 -6.249 -8.884 1.00 94.88 80 LEU A N 1
ATOM 618 C CA . LEU A 1 80 ? 11.024 -4.859 -9.126 1.00 94.88 80 LEU A CA 1
ATOM 619 C C . LEU A 1 80 ? 9.710 -4.767 -9.912 1.00 94.88 80 LEU A C 1
ATOM 621 O O . LEU A 1 80 ? 8.857 -3.939 -9.594 1.00 94.88 80 LEU A O 1
ATOM 625 N N . LEU A 1 81 ? 9.516 -5.635 -10.906 1.00 92.56 81 LEU A N 1
ATOM 626 C CA . LEU A 1 81 ? 8.268 -5.699 -11.658 1.00 92.56 81 LEU A CA 1
ATOM 627 C C . LEU A 1 81 ? 7.097 -6.099 -10.755 1.00 92.56 81 LEU A C 1
ATOM 629 O O . LEU A 1 81 ? 6.041 -5.473 -10.816 1.00 92.56 81 LEU A O 1
ATOM 633 N N . ARG A 1 82 ? 7.286 -7.084 -9.868 1.00 93.69 82 ARG A N 1
ATOM 634 C CA . ARG A 1 82 ? 6.278 -7.450 -8.864 1.00 93.69 82 ARG A CA 1
ATOM 635 C C . ARG A 1 82 ? 5.927 -6.275 -7.956 1.00 93.69 82 ARG A C 1
ATOM 637 O O . ARG A 1 82 ? 4.747 -6.017 -7.752 1.00 93.69 82 ARG A O 1
ATOM 644 N N . ASN A 1 83 ? 6.920 -5.506 -7.515 1.00 94.69 83 ASN A N 1
ATOM 645 C CA . ASN A 1 83 ? 6.681 -4.301 -6.722 1.00 94.69 83 ASN A CA 1
ATOM 646 C C . ASN A 1 83 ? 5.840 -3.254 -7.472 1.00 94.69 83 ASN A C 1
ATOM 648 O O . ASN A 1 83 ? 5.003 -2.601 -6.850 1.00 94.69 83 ASN A O 1
ATOM 652 N N . ILE A 1 84 ? 6.039 -3.092 -8.788 1.00 94.06 84 ILE A N 1
ATOM 653 C CA . ILE A 1 84 ? 5.182 -2.231 -9.619 1.00 94.06 84 ILE A CA 1
ATOM 654 C C . ILE A 1 84 ? 3.760 -2.780 -9.673 1.00 94.06 84 ILE A C 1
ATOM 656 O O . ILE A 1 84 ? 2.824 -2.008 -9.496 1.00 94.06 84 ILE A O 1
ATOM 660 N N . MET A 1 85 ? 3.589 -4.084 -9.905 1.00 91.75 85 MET A N 1
ATOM 661 C CA . MET A 1 85 ? 2.265 -4.709 -9.994 1.00 91.75 85 MET A CA 1
ATOM 662 C C . MET A 1 85 ? 1.488 -4.580 -8.681 1.00 91.75 85 MET A C 1
ATOM 664 O O . MET A 1 85 ? 0.329 -4.177 -8.703 1.00 91.75 85 MET A O 1
ATOM 668 N N . ASP A 1 86 ? 2.128 -4.847 -7.541 1.00 91.69 86 ASP A N 1
ATOM 669 C CA . ASP A 1 86 ? 1.498 -4.705 -6.227 1.00 91.69 86 ASP A CA 1
ATOM 670 C C . ASP A 1 86 ? 1.130 -3.244 -5.934 1.00 91.69 86 ASP A C 1
ATOM 672 O O . ASP A 1 86 ? 0.013 -2.965 -5.505 1.00 91.69 86 ASP A O 1
ATOM 676 N N . ALA A 1 87 ? 2.028 -2.294 -6.223 1.00 93.81 87 ALA A N 1
ATOM 677 C CA . ALA A 1 87 ? 1.748 -0.870 -6.050 1.00 93.81 87 ALA A CA 1
ATOM 678 C C . ALA A 1 87 ? 0.624 -0.384 -6.979 1.00 93.81 87 ALA A C 1
ATOM 680 O O . ALA A 1 87 ? -0.239 0.378 -6.550 1.00 93.81 87 ALA A O 1
ATOM 681 N N . LEU A 1 88 ? 0.604 -0.845 -8.232 1.00 90.88 88 LEU A N 1
ATOM 682 C CA . LEU A 1 88 ? -0.458 -0.535 -9.183 1.00 90.88 88 LEU A CA 1
ATOM 683 C C . LEU A 1 88 ? -1.800 -1.089 -8.703 1.00 90.88 88 LEU A C 1
ATOM 685 O O . LEU A 1 88 ? -2.802 -0.392 -8.793 1.00 90.88 88 LEU A O 1
ATOM 689 N N . ASN A 1 89 ? -1.819 -2.300 -8.149 1.00 90.94 89 ASN A N 1
ATOM 690 C CA . ASN A 1 89 ? -3.035 -2.894 -7.611 1.00 90.94 89 ASN A CA 1
ATOM 691 C C . ASN A 1 89 ? -3.596 -2.074 -6.436 1.00 90.94 89 ASN A C 1
ATOM 693 O O . ASN A 1 89 ? -4.779 -1.742 -6.427 1.00 90.94 89 ASN A O 1
ATOM 697 N N . SER A 1 90 ? -2.735 -1.658 -5.501 1.00 93.56 90 SER A N 1
ATOM 698 C CA . SER A 1 90 ? -3.119 -0.739 -4.420 1.00 93.56 90 SER A CA 1
ATOM 699 C C . SER A 1 90 ? -3.643 0.590 -4.964 1.00 93.56 90 SER A C 1
ATOM 701 O O . SER A 1 90 ? -4.668 1.086 -4.503 1.00 93.56 90 SER A O 1
ATOM 703 N N . PHE A 1 91 ? -2.957 1.165 -5.959 1.00 92.94 91 PHE A N 1
ATOM 704 C CA . PHE A 1 91 ? -3.357 2.425 -6.582 1.00 92.94 91 PHE A CA 1
ATOM 705 C C . PHE A 1 91 ? -4.746 2.316 -7.206 1.00 92.94 91 PHE A C 1
ATOM 707 O O . PHE A 1 91 ? -5.592 3.168 -6.974 1.00 92.94 91 PHE A O 1
ATOM 714 N N . LEU A 1 92 ? -4.991 1.259 -7.977 1.00 89.56 92 LEU A N 1
ATOM 715 C CA . LEU A 1 92 ? -6.254 1.033 -8.669 1.00 89.56 92 LEU A CA 1
ATOM 716 C C . LEU A 1 92 ? -7.430 0.836 -7.706 1.00 89.56 92 LEU A C 1
ATOM 718 O O . LEU A 1 92 ? -8.517 1.344 -7.967 1.00 89.56 92 LEU A O 1
ATOM 722 N N . TYR A 1 93 ? -7.204 0.145 -6.589 1.00 92.12 93 TYR A N 1
ATOM 723 C CA . TYR A 1 93 ? -8.210 -0.033 -5.544 1.00 92.12 93 TYR A CA 1
ATOM 724 C C . TYR A 1 93 ? -8.548 1.276 -4.818 1.00 92.12 93 TYR A C 1
ATOM 726 O O . TYR A 1 93 ? -9.716 1.577 -4.579 1.00 92.12 93 TYR A O 1
ATOM 734 N N . LEU A 1 94 ? -7.528 2.063 -4.466 1.00 92.62 94 LEU A N 1
ATOM 735 C CA . LEU A 1 94 ? -7.687 3.291 -3.684 1.00 92.62 94 LEU A CA 1
ATOM 736 C C . LEU A 1 94 ? -8.140 4.488 -4.537 1.00 92.62 94 LEU A C 1
ATOM 738 O O . LEU A 1 94 ? -8.831 5.370 -4.040 1.00 92.62 94 LEU A O 1
ATOM 742 N N . ALA A 1 95 ? -7.775 4.532 -5.822 1.00 90.50 95 ALA A N 1
ATOM 743 C CA . ALA A 1 95 ? -8.099 5.634 -6.733 1.00 90.50 95 ALA A CA 1
ATOM 744 C C . ALA A 1 95 ? -9.498 5.517 -7.357 1.00 90.50 95 ALA A C 1
ATOM 746 O O . ALA A 1 95 ? -9.814 6.241 -8.310 1.00 90.50 95 ALA A O 1
ATOM 747 N N . ASP A 1 96 ? -10.328 4.594 -6.869 1.00 87.81 96 ASP A N 1
ATOM 748 C CA . ASP A 1 96 ? -11.649 4.369 -7.422 1.00 87.81 96 ASP A CA 1
ATOM 749 C C . ASP A 1 96 ? -12.583 5.557 -7.154 1.00 87.81 96 ASP A C 1
ATOM 751 O O . ASP A 1 96 ? -13.089 5.780 -6.054 1.00 87.81 96 ASP A O 1
ATOM 755 N N . ARG A 1 97 ? -12.834 6.328 -8.214 1.00 84.81 97 ARG A N 1
ATOM 756 C CA . ARG A 1 97 ? -13.672 7.526 -8.158 1.00 84.81 97 ARG A CA 1
ATOM 757 C C . ARG A 1 97 ? -15.165 7.224 -8.051 1.00 84.81 97 ARG A C 1
ATOM 759 O O . ARG A 1 97 ? -15.906 8.158 -7.769 1.00 84.81 97 ARG A O 1
ATOM 766 N N . SER A 1 98 ? -15.610 5.984 -8.288 1.00 86.94 98 SER A N 1
ATOM 767 C CA . SER A 1 98 ? -17.030 5.635 -8.128 1.00 86.94 98 SER A CA 1
ATOM 768 C C . SER A 1 98 ? -17.435 5.393 -6.678 1.00 86.94 98 SER A C 1
ATOM 770 O O . SER A 1 98 ? -18.626 5.285 -6.411 1.00 86.94 98 SER A O 1
ATOM 772 N N . LEU A 1 99 ? -16.467 5.279 -5.766 1.00 89.69 99 LEU A N 1
ATOM 773 C CA . LEU A 1 99 ? -16.731 5.073 -4.348 1.00 89.69 99 LEU A CA 1
ATOM 774 C C . LEU A 1 99 ? -17.285 6.346 -3.707 1.00 89.69 99 LEU A C 1
ATOM 776 O O . LEU A 1 99 ? -16.813 7.459 -3.975 1.00 89.69 99 LEU A O 1
ATOM 780 N N . SER A 1 100 ? -18.252 6.161 -2.818 1.00 92.56 100 SER A N 1
ATOM 781 C CA . SER A 1 100 ? -18.694 7.181 -1.873 1.00 92.56 100 SER A CA 1
ATOM 782 C C . SER A 1 100 ? -17.555 7.591 -0.931 1.00 92.56 100 SER A C 1
ATOM 784 O O . SER A 1 100 ? -16.551 6.889 -0.791 1.00 92.56 100 SER A O 1
ATOM 786 N N . THR A 1 101 ? -17.692 8.741 -0.268 1.00 92.06 101 THR A N 1
ATOM 787 C CA . THR A 1 101 ? -16.700 9.199 0.719 1.00 92.06 101 THR A CA 1
ATOM 788 C C . THR A 1 101 ? -16.510 8.176 1.839 1.00 92.06 101 THR A C 1
ATOM 790 O O . THR A 1 101 ? -15.380 7.853 2.179 1.00 92.06 101 THR A O 1
ATOM 793 N N . GLU A 1 102 ? -17.597 7.584 2.335 1.00 94.44 102 GLU A N 1
ATOM 794 C CA . GLU A 1 102 ? -17.535 6.611 3.429 1.00 94.44 102 GLU A CA 1
ATOM 795 C C . GLU A 1 102 ? -16.829 5.301 3.033 1.00 94.44 102 GLU A C 1
ATOM 797 O O . GLU A 1 102 ? -16.091 4.720 3.833 1.00 94.44 102 GLU A O 1
ATOM 802 N N . GLU A 1 103 ? -16.989 4.856 1.782 1.00 94.69 103 GLU A N 1
ATOM 803 C CA . GLU A 1 103 ? -16.230 3.725 1.232 1.00 94.69 103 GLU A CA 1
ATOM 804 C C . GLU A 1 103 ? -14.743 4.063 1.079 1.00 94.69 103 GLU A C 1
ATOM 806 O O . GLU A 1 103 ? -13.887 3.242 1.418 1.00 94.69 103 GLU A O 1
ATOM 811 N N . LYS A 1 104 ? -14.414 5.275 0.608 1.00 93.75 104 LYS A N 1
ATOM 812 C CA . LYS A 1 104 ? -13.020 5.741 0.508 1.00 93.75 104 LYS A CA 1
ATOM 813 C C . LYS A 1 104 ? -12.348 5.784 1.873 1.00 93.75 104 LYS A C 1
ATOM 815 O O . LYS A 1 104 ? -11.215 5.319 1.993 1.00 93.75 104 LYS A O 1
ATOM 820 N N . ASP A 1 105 ? -13.049 6.281 2.886 1.00 95.44 105 ASP A N 1
ATOM 821 C CA . ASP A 1 105 ? -12.591 6.278 4.272 1.00 95.44 105 ASP A CA 1
ATOM 822 C C . ASP A 1 105 ? -12.342 4.855 4.771 1.00 95.44 105 ASP A C 1
ATOM 824 O O . ASP A 1 105 ? -11.242 4.549 5.233 1.00 95.44 105 ASP A O 1
ATOM 828 N N . CYS A 1 106 ? -13.303 3.944 4.580 1.00 96.44 106 CYS A N 1
ATOM 829 C CA . CYS A 1 106 ? -13.133 2.539 4.948 1.00 96.44 106 CYS A CA 1
ATOM 830 C C . CYS A 1 106 ? -11.898 1.917 4.274 1.00 96.44 106 CYS A C 1
ATOM 832 O O . CYS A 1 106 ? -11.112 1.222 4.923 1.00 96.44 106 CYS A O 1
ATOM 834 N N . HIS A 1 107 ? -11.703 2.165 2.975 1.00 95.31 107 HIS A N 1
ATOM 835 C CA . HIS A 1 107 ? -10.556 1.658 2.221 1.00 95.31 107 HIS A CA 1
ATOM 836 C C . HIS A 1 107 ? -9.236 2.243 2.738 1.00 95.31 107 HIS A C 1
ATOM 838 O O . HIS A 1 107 ? -8.262 1.509 2.922 1.00 95.31 107 HIS A O 1
ATOM 844 N N . PHE A 1 108 ? -9.200 3.551 2.992 1.00 95.81 108 PHE A N 1
ATOM 845 C CA . PHE A 1 108 ? -8.023 4.245 3.500 1.00 95.81 108 PHE A CA 1
ATOM 846 C C . PHE A 1 108 ? -7.646 3.782 4.913 1.00 95.81 108 PHE A C 1
ATOM 848 O O . PHE A 1 108 ? -6.468 3.520 5.176 1.00 95.81 108 PHE A O 1
ATOM 855 N N . TRP A 1 109 ? -8.617 3.643 5.818 1.00 97.69 109 TRP A N 1
ATOM 856 C CA . TRP A 1 109 ? -8.375 3.197 7.191 1.00 97.69 109 TRP A CA 1
ATOM 857 C C . TRP A 1 109 ? -7.933 1.742 7.246 1.00 97.69 109 TRP A C 1
ATOM 859 O O . TRP A 1 109 ? -6.995 1.428 7.978 1.00 97.69 109 TRP A O 1
ATOM 869 N N . LEU A 1 110 ? -8.519 0.868 6.423 1.00 97.31 110 LEU A N 1
ATOM 870 C CA . LEU A 1 110 ? -8.093 -0.527 6.334 1.00 97.31 110 LEU A CA 1
ATOM 871 C C . LEU A 1 110 ? -6.651 -0.652 5.828 1.00 97.31 110 LEU A C 1
ATOM 873 O O . LEU A 1 110 ? -5.837 -1.360 6.425 1.00 97.31 110 LEU A O 1
ATOM 877 N N . PHE A 1 111 ? -6.311 0.086 4.769 1.00 96.50 111 PHE A N 1
ATOM 878 C CA . PHE A 1 111 ? -4.945 0.138 4.259 1.00 96.50 111 PHE A CA 1
ATOM 879 C C . PHE A 1 111 ? -3.970 0.670 5.321 1.00 96.50 111 PHE A C 1
ATOM 881 O O . PHE A 1 111 ? -2.904 0.094 5.541 1.00 96.50 111 PHE A O 1
ATOM 888 N N . SER A 1 112 ? -4.355 1.745 6.013 1.00 96.56 112 SER A N 1
ATOM 889 C CA . SER A 1 112 ? -3.545 2.374 7.061 1.00 96.56 112 SER A CA 1
ATOM 890 C C . SER A 1 112 ? -3.328 1.456 8.263 1.00 96.56 112 SER A C 1
ATOM 892 O O . SER A 1 112 ? -2.228 1.417 8.808 1.00 96.56 112 SER A O 1
ATOM 894 N N . LEU A 1 113 ? -4.348 0.690 8.660 1.00 98.38 113 LEU A N 1
ATOM 895 C CA . LEU A 1 113 ? -4.252 -0.301 9.729 1.00 98.38 113 LEU A CA 1
ATOM 896 C C . LEU A 1 113 ? -3.249 -1.402 9.371 1.00 98.38 113 LEU A C 1
ATOM 898 O O . LEU A 1 113 ? -2.393 -1.750 10.184 1.00 98.38 113 LEU A O 1
ATOM 902 N N . HIS A 1 114 ? -3.334 -1.938 8.151 1.00 97.75 114 HIS A N 1
ATOM 903 C CA . HIS A 1 114 ? -2.400 -2.957 7.682 1.00 97.75 114 HIS A CA 1
ATOM 904 C C . HIS A 1 114 ? -0.951 -2.443 7.637 1.00 97.75 114 HIS A C 1
ATOM 906 O O . HIS A 1 114 ? -0.042 -3.147 8.090 1.00 97.75 114 HIS A O 1
ATOM 912 N N . ASP A 1 115 ? -0.726 -1.219 7.138 1.00 96.44 115 ASP A N 1
ATOM 913 C CA . ASP A 1 115 ? 0.602 -0.584 7.139 1.00 96.44 115 ASP A CA 1
ATOM 914 C C . ASP A 1 115 ? 1.139 -0.421 8.565 1.00 96.44 115 ASP A C 1
ATOM 916 O O . ASP A 1 115 ? 2.251 -0.864 8.858 1.00 96.44 115 ASP A O 1
ATOM 920 N N . ALA A 1 116 ? 0.327 0.131 9.471 1.00 98.00 116 ALA A N 1
ATOM 921 C CA . ALA A 1 116 ? 0.701 0.367 10.860 1.00 98.00 116 ALA A CA 1
ATOM 922 C C . ALA A 1 116 ? 1.088 -0.936 11.580 1.00 98.00 116 ALA A C 1
ATOM 924 O O . ALA A 1 116 ? 2.181 -1.032 12.138 1.00 98.00 116 ALA A O 1
ATOM 925 N N . VAL A 1 117 ? 0.262 -1.984 11.484 1.00 98.31 117 VAL A N 1
ATOM 926 C CA . VAL A 1 117 ? 0.545 -3.296 12.097 1.00 98.31 117 VAL A CA 1
ATOM 927 C C . VAL A 1 117 ? 1.793 -3.948 11.495 1.00 98.31 117 VAL A C 1
ATOM 929 O O . VAL A 1 117 ? 2.590 -4.563 12.207 1.00 98.31 117 VAL A O 1
ATOM 932 N N . THR A 1 118 ? 1.988 -3.836 10.180 1.00 97.19 118 THR A N 1
ATOM 933 C CA . THR A 1 118 ? 3.157 -4.422 9.510 1.00 97.19 118 THR A CA 1
ATOM 934 C C . THR A 1 118 ? 4.442 -3.698 9.907 1.00 97.19 118 THR A C 1
ATOM 936 O O . THR A 1 118 ? 5.442 -4.340 10.234 1.00 97.19 118 THR A O 1
ATOM 939 N N . ARG A 1 119 ? 4.420 -2.362 9.932 1.00 97.31 119 ARG A N 1
ATOM 940 C CA . ARG A 1 119 ? 5.568 -1.536 10.322 1.00 97.31 119 ARG A CA 1
ATOM 941 C C . ARG A 1 119 ? 5.900 -1.664 11.799 1.00 97.31 119 ARG A C 1
ATOM 943 O O . ARG A 1 119 ? 7.084 -1.740 12.115 1.00 97.31 119 ARG A O 1
ATOM 950 N N . GLN A 1 120 ? 4.898 -1.777 12.671 1.00 98.19 120 GLN A N 1
ATOM 951 C CA . GLN A 1 120 ? 5.102 -2.059 14.091 1.00 98.19 120 GLN A CA 1
ATOM 952 C C . GLN A 1 120 ? 5.988 -3.297 14.274 1.00 98.19 120 GLN A C 1
ATOM 954 O O . GLN A 1 120 ? 7.044 -3.201 14.892 1.00 98.19 120 GLN A O 1
ATOM 959 N N . LYS A 1 121 ? 5.634 -4.429 13.646 1.00 97.19 121 LYS A N 1
ATOM 960 C CA . LYS A 1 121 ? 6.420 -5.677 13.724 1.00 97.19 121 LYS A CA 1
ATOM 961 C C . LYS A 1 121 ? 7.861 -5.493 13.244 1.00 97.19 121 LYS A C 1
ATOM 963 O O . LYS A 1 121 ? 8.788 -6.056 13.821 1.00 97.19 121 LYS A O 1
ATOM 968 N N . ILE A 1 122 ? 8.060 -4.708 12.182 1.00 97.62 122 ILE A N 1
ATOM 969 C CA . ILE A 1 122 ? 9.396 -4.405 11.652 1.00 97.62 122 ILE A CA 1
ATOM 970 C C . ILE A 1 122 ? 10.198 -3.576 12.660 1.00 97.62 122 ILE A C 1
ATOM 972 O O . ILE A 1 122 ? 11.363 -3.886 12.904 1.00 97.62 122 ILE A O 1
ATOM 976 N N . PHE A 1 123 ? 9.605 -2.536 13.248 1.00 98.19 123 PHE A N 1
ATOM 977 C CA . PHE A 1 123 ? 10.290 -1.675 14.212 1.00 98.19 123 PHE A CA 1
ATOM 978 C C . PHE A 1 123 ? 10.585 -2.391 15.530 1.00 98.19 123 PHE A C 1
ATOM 980 O O . PHE A 1 123 ? 11.696 -2.259 16.041 1.00 98.19 123 PHE A O 1
ATOM 987 N N . GLU A 1 124 ? 9.662 -3.219 16.021 1.00 97.25 124 GLU A N 1
ATOM 988 C CA . GLU A 1 124 ? 9.881 -4.101 17.172 1.00 97.25 124 GLU A CA 1
ATOM 989 C C . GLU A 1 124 ? 11.057 -5.046 16.921 1.00 97.25 124 GLU A C 1
ATOM 991 O O . GLU A 1 124 ? 11.988 -5.105 17.725 1.00 97.25 124 GLU A O 1
ATOM 996 N N . PHE A 1 125 ? 11.074 -5.714 15.764 1.00 97.50 125 PHE A N 1
ATOM 997 C CA . PHE A 1 125 ? 12.175 -6.590 15.366 1.00 97.50 125 PHE A CA 1
ATOM 998 C C . PHE A 1 125 ? 13.520 -5.849 15.281 1.00 97.50 125 PHE A C 1
ATOM 1000 O O . PHE A 1 125 ? 14.564 -6.404 15.615 1.00 97.50 125 PHE A O 1
ATOM 1007 N N . ARG A 1 126 ? 13.508 -4.584 14.845 1.00 96.94 126 ARG A N 1
ATOM 1008 C CA . ARG A 1 126 ? 14.701 -3.725 14.754 1.00 96.94 126 ARG A CA 1
ATOM 1009 C C . ARG A 1 126 ? 15.087 -3.066 16.084 1.00 96.94 126 ARG A C 1
ATOM 1011 O O . ARG A 1 126 ? 16.115 -2.396 16.126 1.00 96.94 126 ARG A O 1
ATOM 1018 N N . GLY A 1 127 ? 14.296 -3.231 17.147 1.00 96.62 127 GLY A N 1
ATOM 1019 C CA . GLY A 1 127 ? 14.534 -2.619 18.457 1.00 96.62 127 GLY A CA 1
ATOM 1020 C C . GLY A 1 127 ? 14.243 -1.114 18.527 1.00 96.62 127 GLY A C 1
ATOM 1021 O O . GLY A 1 127 ? 14.680 -0.457 19.471 1.00 96.62 127 GLY A O 1
ATOM 1022 N N . VAL A 1 128 ? 13.512 -0.554 17.559 1.00 97.31 128 VAL A N 1
ATOM 1023 C CA . VAL A 1 128 ? 13.180 0.880 17.492 1.00 97.31 128 VAL A CA 1
ATOM 1024 C C . VAL A 1 128 ? 11.834 1.122 18.179 1.00 97.31 128 VAL A C 1
ATOM 1026 O O . VAL A 1 128 ? 10.792 1.197 17.530 1.00 97.31 128 VAL A O 1
ATOM 1029 N N . LYS A 1 129 ? 11.853 1.184 19.515 1.00 95.19 129 LYS A N 1
ATOM 1030 C CA . LYS A 1 129 ? 10.636 1.167 20.348 1.00 95.19 129 LYS A CA 1
ATOM 1031 C C . LYS A 1 129 ? 9.696 2.349 20.107 1.00 95.19 129 LYS A C 1
ATOM 1033 O O . LYS A 1 129 ? 8.499 2.122 19.999 1.00 95.19 129 LYS A O 1
ATOM 1038 N N . ASP A 1 130 ? 10.224 3.562 19.964 1.00 97.31 130 ASP A N 1
ATOM 1039 C CA . ASP A 1 130 ? 9.389 4.761 19.802 1.00 97.31 130 ASP A CA 1
ATOM 1040 C C . ASP A 1 130 ? 8.553 4.683 18.515 1.00 97.31 130 ASP A C 1
ATOM 1042 O O . ASP A 1 130 ? 7.337 4.834 18.543 1.00 97.31 130 ASP A O 1
ATOM 1046 N N . MET A 1 131 ? 9.180 4.295 17.397 1.00 97.25 131 MET A N 1
ATOM 1047 C CA . MET A 1 131 ? 8.472 4.109 16.123 1.00 97.25 131 MET A CA 1
ATOM 1048 C C . MET A 1 131 ? 7.478 2.943 16.157 1.00 97.25 131 MET A C 1
ATOM 1050 O O . MET A 1 131 ? 6.475 2.967 15.442 1.00 97.25 131 MET A O 1
ATOM 1054 N N . ALA A 1 132 ? 7.761 1.899 16.941 1.00 97.94 132 ALA A N 1
ATOM 1055 C CA . ALA A 1 132 ? 6.820 0.804 17.139 1.00 97.94 132 ALA A CA 1
ATOM 1056 C C . ALA A 1 132 ? 5.578 1.270 17.913 1.00 97.94 132 ALA A C 1
ATOM 1058 O O . ALA A 1 132 ? 4.465 0.925 17.516 1.00 97.94 132 ALA A O 1
ATOM 1059 N N . GLU A 1 133 ? 5.752 2.085 18.957 1.00 98.12 133 GLU A N 1
ATOM 1060 C CA . GLU A 1 133 ? 4.628 2.642 19.716 1.00 98.12 133 GLU A CA 1
ATOM 1061 C C . GLU A 1 133 ? 3.809 3.621 18.865 1.00 98.12 133 GLU A C 1
ATOM 1063 O O . GLU A 1 133 ? 2.586 3.508 18.844 1.00 98.12 133 GLU A O 1
ATOM 1068 N N . ASP A 1 134 ? 4.449 4.478 18.061 1.00 98.06 134 ASP A N 1
ATOM 1069 C CA . ASP A 1 134 ? 3.747 5.346 17.102 1.00 98.06 134 ASP A CA 1
ATOM 1070 C C . ASP A 1 134 ? 2.872 4.531 16.133 1.00 98.06 134 ASP A C 1
ATOM 1072 O O . ASP A 1 134 ? 1.721 4.877 15.856 1.00 98.06 134 ASP A O 1
ATOM 1076 N N . CYS A 1 135 ? 3.396 3.408 15.625 1.00 98.00 135 CYS A N 1
ATOM 1077 C CA . CYS A 1 135 ? 2.636 2.516 14.748 1.00 98.00 135 CYS A CA 1
ATOM 1078 C C . CYS A 1 135 ? 1.466 1.850 15.479 1.00 98.00 135 CYS A C 1
ATOM 1080 O O . CYS A 1 135 ? 0.394 1.686 14.902 1.00 98.00 135 CYS A O 1
ATOM 1082 N N . LYS A 1 136 ? 1.650 1.473 16.742 1.00 98.12 136 LYS A N 1
ATOM 1083 C CA . LYS A 1 136 ? 0.597 0.874 17.559 1.00 98.12 136 LYS A CA 1
ATOM 1084 C C . LYS A 1 136 ? -0.527 1.872 17.845 1.00 98.12 136 LYS A C 1
ATOM 1086 O O . LYS A 1 136 ? -1.686 1.521 17.655 1.00 98.12 136 LYS A O 1
ATOM 1091 N N . ILE A 1 137 ? -0.200 3.113 18.216 1.00 98.38 137 ILE A N 1
ATOM 1092 C CA . ILE A 1 137 ? -1.184 4.195 18.403 1.00 98.38 137 ILE A CA 1
ATOM 1093 C C . ILE A 1 137 ? -1.988 4.384 17.114 1.00 98.38 137 ILE A C 1
ATOM 1095 O O . ILE A 1 137 ? -3.215 4.300 17.125 1.00 98.38 137 ILE A O 1
ATOM 1099 N N . ARG A 1 138 ? -1.292 4.516 15.979 1.00 97.62 138 ARG A N 1
ATOM 1100 C CA . ARG A 1 138 ? -1.915 4.636 14.656 1.00 97.62 138 ARG A CA 1
ATOM 1101 C C . ARG A 1 138 ? -2.837 3.455 14.332 1.00 97.62 138 ARG A C 1
ATOM 1103 O O . ARG A 1 138 ? -3.889 3.646 13.727 1.00 97.62 138 ARG A O 1
ATOM 1110 N N . ALA A 1 139 ? -2.448 2.232 14.693 1.00 98.38 139 ALA A N 1
ATOM 1111 C CA . ALA A 1 139 ? -3.265 1.045 14.469 1.00 98.38 139 ALA A CA 1
ATOM 1112 C C . ALA A 1 139 ? -4.560 1.085 15.294 1.00 98.38 139 ALA A C 1
ATOM 1114 O O . ALA A 1 139 ? -5.624 0.805 14.745 1.00 98.38 139 ALA A O 1
ATOM 1115 N N . GLU A 1 140 ? -4.494 1.469 16.571 1.00 98.50 140 GLU A N 1
ATOM 1116 C CA . GLU A 1 140 ? -5.683 1.574 17.426 1.00 98.50 140 GLU A CA 1
ATOM 1117 C C . GLU A 1 140 ? -6.652 2.658 16.937 1.00 98.50 140 GLU A C 1
ATOM 1119 O O . GLU A 1 140 ? -7.840 2.376 16.790 1.00 98.50 140 GLU A O 1
ATOM 1124 N N . GLU A 1 141 ? -6.152 3.828 16.525 1.00 98.12 141 GLU A N 1
ATOM 1125 C CA . GLU A 1 141 ? -6.981 4.862 15.883 1.00 98.12 141 GLU A CA 1
ATOM 1126 C C . GLU A 1 141 ? -7.751 4.309 14.671 1.00 98.12 141 GLU A C 1
ATOM 1128 O O . GLU A 1 141 ? -8.932 4.592 14.479 1.00 98.12 141 GLU A O 1
ATOM 1133 N N . MET A 1 142 ? -7.095 3.500 13.829 1.00 98.25 142 MET A N 1
ATOM 1134 C CA . MET A 1 142 ? -7.752 2.916 12.653 1.00 98.25 142 MET A CA 1
ATOM 1135 C C . MET A 1 142 ? -8.774 1.851 13.009 1.00 98.25 142 MET A C 1
ATOM 1137 O O . MET A 1 142 ? -9.789 1.755 12.321 1.00 98.25 142 MET A O 1
ATOM 1141 N N . ARG A 1 143 ? -8.559 1.079 14.080 1.00 98.44 143 ARG A N 1
ATOM 1142 C CA . ARG A 1 143 ? -9.581 0.149 14.581 1.00 98.44 143 ARG A CA 1
ATOM 1143 C C . ARG A 1 143 ? -10.825 0.906 15.020 1.00 98.44 143 ARG A C 1
ATOM 1145 O O . ARG A 1 143 ? -11.924 0.501 14.655 1.00 98.44 143 ARG A O 1
ATOM 1152 N N . GLU A 1 144 ? -10.657 1.993 15.768 1.00 98.19 144 GLU A N 1
ATOM 1153 C CA . GLU A 1 144 ? -11.776 2.805 16.247 1.00 98.19 144 GLU A CA 1
ATOM 1154 C C . GLU A 1 144 ? -12.564 3.423 15.088 1.00 98.19 144 GLU A C 1
ATOM 1156 O O . GLU A 1 144 ? -13.790 3.304 15.053 1.00 98.19 144 GLU A O 1
ATOM 1161 N N . LEU A 1 145 ? -11.882 4.016 14.099 1.00 98.00 145 LEU A N 1
ATOM 1162 C CA . LEU A 1 145 ? -12.557 4.574 12.923 1.00 98.00 145 LEU A CA 1
ATOM 1163 C C . LEU A 1 145 ? -13.282 3.494 12.104 1.00 98.00 145 LEU A C 1
ATOM 1165 O O . LEU A 1 145 ? -14.434 3.693 11.719 1.00 98.00 145 LEU A O 1
ATOM 1169 N N . LEU A 1 146 ? -12.661 2.328 11.885 1.00 98.00 146 LEU A N 1
ATOM 1170 C CA . LEU A 1 146 ? -13.292 1.212 11.167 1.00 98.00 146 LEU A CA 1
ATOM 1171 C C . LEU A 1 146 ? -14.526 0.675 11.896 1.00 98.00 146 LEU A C 1
ATOM 1173 O O . LEU A 1 146 ? -15.549 0.440 11.261 1.00 98.00 146 LEU A O 1
ATOM 1177 N N . CYS A 1 147 ? -14.470 0.515 13.220 1.00 97.25 147 CYS A N 1
ATOM 1178 C CA . CYS A 1 147 ? -15.613 0.047 14.007 1.00 97.25 147 CYS A CA 1
ATOM 1179 C C . CYS A 1 147 ? -16.815 1.001 13.947 1.00 97.25 147 CYS A C 1
ATOM 1181 O O . CYS A 1 147 ? -17.939 0.554 14.164 1.00 97.25 147 CYS A O 1
ATOM 1183 N N . ASN A 1 148 ? -16.598 2.281 13.631 1.00 97.06 148 ASN A N 1
ATOM 1184 C CA . ASN A 1 148 ? -17.647 3.292 13.482 1.00 97.06 148 ASN A CA 1
ATOM 1185 C C . ASN A 1 148 ? -18.086 3.522 12.022 1.00 97.06 148 ASN A C 1
ATOM 1187 O O . ASN A 1 148 ? -18.983 4.325 11.779 1.00 97.06 148 ASN A O 1
ATOM 1191 N N . ASN A 1 149 ? -17.476 2.838 11.051 1.00 97.75 149 ASN A N 1
ATOM 1192 C CA . ASN A 1 149 ? -17.788 2.978 9.630 1.00 97.75 149 ASN A CA 1
ATOM 1193 C C . ASN A 1 149 ? -18.928 2.033 9.214 1.00 97.75 149 ASN A C 1
ATOM 1195 O O . ASN A 1 149 ? -18.831 0.822 9.437 1.00 97.75 149 ASN A O 1
ATOM 1199 N N . SER A 1 150 ? -19.980 2.538 8.560 1.00 97.12 150 SER A N 1
ATOM 1200 C CA . SER A 1 150 ? -21.139 1.699 8.219 1.00 97.12 150 SER A CA 1
ATOM 1201 C C . SER A 1 150 ? -20.812 0.629 7.170 1.00 97.12 150 SER A C 1
ATOM 1203 O O . SER A 1 150 ? -21.293 -0.500 7.277 1.00 97.12 150 SER A O 1
ATOM 1205 N N . ILE A 1 151 ? -19.921 0.926 6.217 1.00 96.75 151 ILE A N 1
ATOM 1206 C CA . ILE A 1 151 ? -19.462 -0.034 5.200 1.00 96.75 151 ILE A CA 1
ATOM 1207 C C . ILE A 1 151 ? -18.751 -1.215 5.867 1.00 96.75 151 ILE A C 1
ATOM 1209 O O . ILE A 1 151 ? -18.965 -2.370 5.494 1.00 96.75 151 ILE A O 1
ATOM 1213 N N . PHE A 1 152 ? -17.939 -0.944 6.892 1.00 97.44 152 PHE A N 1
ATOM 1214 C CA . PHE A 1 152 ? -17.224 -1.980 7.632 1.00 97.44 152 PHE A CA 1
ATOM 1215 C C . PHE A 1 152 ? -18.149 -2.808 8.536 1.00 97.44 152 PHE A C 1
ATOM 1217 O O . PHE A 1 152 ? -18.008 -4.031 8.607 1.00 97.44 152 PHE A O 1
ATOM 1224 N N . GLN A 1 153 ? -19.122 -2.170 9.193 1.00 96.88 153 GLN A N 1
ATOM 1225 C CA . GLN A 1 153 ? -20.062 -2.835 10.105 1.00 96.88 153 GLN A CA 1
ATOM 1226 C C . GLN A 1 153 ? -20.965 -3.866 9.412 1.00 96.88 153 GLN A C 1
ATOM 1228 O O . GLN A 1 153 ? -21.393 -4.828 10.048 1.00 96.88 153 GLN A O 1
ATOM 1233 N N . VAL A 1 154 ? -21.235 -3.700 8.113 1.00 96.69 154 VAL A N 1
ATOM 1234 C CA . VAL A 1 154 ? -22.056 -4.638 7.324 1.00 96.69 154 VAL A CA 1
ATOM 1235 C C . VAL A 1 154 ? -21.297 -5.928 6.974 1.00 96.69 154 VAL A C 1
ATOM 1237 O O . VAL A 1 154 ? -21.907 -6.931 6.596 1.00 96.69 154 VAL A O 1
ATOM 1240 N N . LEU A 1 155 ? -19.968 -5.954 7.118 1.00 95.75 155 LEU A N 1
ATOM 1241 C CA . LEU A 1 155 ? -19.176 -7.160 6.874 1.00 95.75 155 LEU A CA 1
ATOM 1242 C C . LEU A 1 155 ? -19.514 -8.263 7.887 1.00 95.75 155 LEU A C 1
ATOM 1244 O O . LEU A 1 155 ? -19.817 -7.998 9.045 1.00 95.75 155 LEU A O 1
ATOM 1248 N N . GLU A 1 156 ? -19.363 -9.526 7.486 1.00 96.94 156 GLU A N 1
ATOM 1249 C CA . GLU A 1 156 ? -19.449 -10.656 8.417 1.00 96.94 156 GLU A CA 1
ATOM 1250 C C . GLU A 1 156 ? -18.466 -10.488 9.587 1.00 96.94 156 GLU A C 1
ATOM 1252 O O . GLU A 1 156 ? -17.297 -10.154 9.382 1.00 96.94 156 GLU A O 1
ATOM 1257 N N . GLU A 1 157 ? -18.891 -10.818 10.809 1.00 96.62 157 GLU A N 1
ATOM 1258 C CA . GLU A 1 157 ? -18.082 -10.655 12.029 1.00 96.62 157 GLU A CA 1
ATOM 1259 C C . GLU A 1 157 ? -16.700 -11.329 11.919 1.00 96.62 157 GLU A C 1
ATOM 1261 O O . GLU A 1 157 ? -15.681 -10.807 12.378 1.00 96.62 157 GLU A O 1
ATOM 1266 N N . LYS A 1 158 ? -16.638 -12.483 11.241 1.00 96.56 158 LYS A N 1
ATOM 1267 C CA . LYS A 1 158 ? -15.382 -13.187 10.963 1.00 96.56 158 LYS A CA 1
ATOM 1268 C C . LYS A 1 158 ? -14.430 -12.344 10.106 1.00 96.56 158 LYS A C 1
ATOM 1270 O O . LYS A 1 158 ? -13.234 -12.312 10.394 1.00 96.56 158 LYS A O 1
ATOM 1275 N N . LYS A 1 159 ? -14.949 -11.665 9.078 1.00 95.75 159 LYS A N 1
ATOM 1276 C CA . LYS A 1 159 ? -14.171 -10.762 8.219 1.00 95.75 159 LYS A CA 1
ATOM 1277 C C . LYS A 1 159 ? -13.751 -9.512 8.980 1.00 95.75 159 LYS A C 1
ATOM 1279 O O . LYS A 1 159 ? -12.583 -9.152 8.913 1.00 95.75 159 LYS A O 1
ATOM 1284 N N . GLN A 1 160 ? -14.642 -8.916 9.772 1.00 97.38 160 GLN A N 1
ATOM 1285 C CA . GLN A 1 160 ? -14.290 -7.770 10.617 1.00 97.38 160 GLN A CA 1
ATOM 1286 C C . GLN A 1 160 ? -13.119 -8.109 11.549 1.00 97.38 160 GLN A C 1
ATOM 1288 O O . GLN A 1 160 ? -12.098 -7.428 11.539 1.00 97.38 160 GLN A O 1
ATOM 1293 N N . LYS A 1 161 ? -13.202 -9.227 12.284 1.00 97.12 161 LYS A N 1
ATOM 1294 C CA . LYS A 1 161 ? -12.121 -9.705 13.167 1.00 97.12 161 LYS A CA 1
ATOM 1295 C C . LYS A 1 161 ? -10.811 -9.963 12.424 1.00 97.12 161 LYS A C 1
ATOM 1297 O O . LYS A 1 161 ? -9.739 -9.759 12.992 1.00 97.12 161 LYS A O 1
ATOM 1302 N N . HIS A 1 162 ? -10.881 -10.443 11.185 1.00 96.88 162 HIS A N 1
ATOM 1303 C CA . HIS A 1 162 ? -9.709 -10.659 10.336 1.00 96.88 162 HIS A CA 1
ATOM 1304 C C . HIS A 1 162 ? -9.050 -9.336 9.934 1.00 96.88 162 HIS A C 1
ATOM 1306 O O . HIS A 1 162 ? -7.859 -9.145 10.177 1.00 96.88 162 HIS A O 1
ATOM 1312 N N . TYR A 1 163 ? -9.835 -8.394 9.415 1.00 97.56 163 TYR A N 1
ATOM 1313 C CA . TYR A 1 163 ? -9.354 -7.077 9.003 1.00 97.56 163 TYR A CA 1
ATOM 1314 C C . TYR A 1 163 ? -8.839 -6.244 10.170 1.00 97.56 163 TYR A C 1
ATOM 1316 O O . TYR A 1 163 ? -7.769 -5.651 10.066 1.00 97.56 163 TYR A O 1
ATOM 1324 N N . LEU A 1 164 ? -9.523 -6.276 11.317 1.00 97.88 164 LEU A N 1
ATOM 1325 C CA . LEU A 1 164 ? -9.064 -5.583 12.513 1.00 97.88 164 LEU A CA 1
ATOM 1326 C C . LEU A 1 164 ? -7.677 -6.082 12.931 1.00 97.88 164 LEU A C 1
ATOM 1328 O O . LEU A 1 164 ? -6.864 -5.294 13.382 1.00 97.88 164 LEU A O 1
ATOM 1332 N N . LYS A 1 165 ? -7.293 -7.344 12.723 1.00 97.31 165 LYS A N 1
ATOM 1333 C CA . LYS A 1 165 ? -5.911 -7.789 13.015 1.00 97.31 165 LYS A CA 1
ATOM 1334 C C . LYS A 1 165 ? -4.841 -7.159 12.106 1.00 97.31 165 LYS A C 1
ATOM 1336 O O . LYS A 1 165 ? -3.663 -7.450 12.299 1.00 97.31 165 LYS A O 1
ATOM 1341 N N . GLY A 1 166 ? -5.224 -6.333 11.131 1.00 96.38 166 GLY A N 1
ATOM 1342 C CA . GLY A 1 166 ? -4.331 -5.787 10.113 1.00 96.38 166 GLY A CA 1
ATOM 1343 C C . GLY A 1 166 ? -3.812 -6.868 9.169 1.00 96.38 166 GLY A C 1
ATOM 1344 O O . GLY A 1 166 ? -2.710 -6.740 8.644 1.00 96.38 166 GLY A O 1
ATOM 1345 N N . ALA A 1 167 ? -4.553 -7.969 9.001 1.00 94.06 167 ALA A N 1
ATOM 1346 C CA . ALA A 1 167 ? -4.107 -9.107 8.201 1.00 94.06 167 ALA A CA 1
ATOM 1347 C C . ALA A 1 167 ? -4.078 -8.781 6.701 1.00 94.06 167 ALA A C 1
ATOM 1349 O O . ALA A 1 167 ? -3.103 -9.113 6.034 1.00 94.06 167 ALA A O 1
ATOM 1350 N N . ASP A 1 168 ? -5.094 -8.063 6.218 1.00 94.69 168 ASP A N 1
ATOM 1351 C CA . ASP A 1 168 ? -5.239 -7.658 4.821 1.00 94.69 168 ASP A CA 1
ATOM 1352 C C . ASP A 1 168 ? -5.458 -6.148 4.708 1.00 94.69 168 ASP A C 1
ATOM 1354 O O . ASP A 1 168 ? -6.111 -5.538 5.553 1.00 94.69 168 ASP A O 1
ATOM 1358 N N . ALA A 1 169 ? -4.936 -5.563 3.629 1.00 94.75 169 ALA A N 1
ATOM 1359 C CA . ALA A 1 169 ? -5.057 -4.136 3.324 1.00 94.75 169 ALA A CA 1
ATOM 1360 C C . ALA A 1 169 ? -6.299 -3.778 2.489 1.00 94.75 169 ALA A C 1
ATOM 1362 O O . ALA A 1 169 ? -6.575 -2.597 2.280 1.00 94.75 169 ALA A O 1
ATOM 1363 N N . PHE A 1 170 ? -7.014 -4.777 1.962 1.00 95.00 170 PHE A N 1
ATOM 1364 C CA . PHE A 1 170 ? -8.071 -4.595 0.968 1.00 95.00 170 PHE A CA 1
ATOM 1365 C C . PHE A 1 170 ? -9.283 -5.461 1.296 1.00 95.00 170 PHE A C 1
ATOM 1367 O O . PHE A 1 170 ? -9.129 -6.598 1.734 1.00 95.00 170 PHE A O 1
ATOM 1374 N N . LEU A 1 171 ? -10.483 -4.946 1.013 1.00 93.62 171 LEU A N 1
ATOM 1375 C CA . LEU A 1 171 ? -11.728 -5.716 1.110 1.00 93.62 171 LEU A CA 1
ATOM 1376 C C . LEU A 1 171 ? -11.906 -6.703 -0.054 1.00 93.62 171 LEU A C 1
ATOM 1378 O O . LEU A 1 171 ? -12.731 -7.615 0.024 1.00 93.62 171 LEU A O 1
ATOM 1382 N N . LEU A 1 172 ? -11.146 -6.499 -1.132 1.00 91.12 172 LEU A N 1
ATOM 1383 C CA . LEU A 1 172 ? -11.183 -7.268 -2.369 1.00 91.12 172 LEU A CA 1
ATOM 1384 C C . LEU A 1 172 ? -9.881 -8.045 -2.565 1.00 91.12 172 LEU A C 1
ATOM 1386 O O . LEU A 1 172 ? -8.800 -7.582 -2.197 1.00 91.12 172 LEU A O 1
ATOM 1390 N N . SER A 1 173 ? -9.973 -9.202 -3.219 1.00 88.69 173 SER A N 1
ATOM 1391 C CA . SER A 1 173 ? -8.794 -9.937 -3.676 1.00 88.69 173 SER A CA 1
ATOM 1392 C C . SER A 1 173 ? -8.077 -9.182 -4.801 1.00 88.69 173 SER A C 1
ATOM 1394 O O . SER A 1 173 ? -8.664 -8.345 -5.494 1.00 88.69 173 SER A O 1
ATOM 1396 N N . LYS A 1 174 ? -6.800 -9.507 -5.036 1.00 85.44 174 LYS A N 1
ATOM 1397 C CA . LYS A 1 174 ? -6.028 -8.900 -6.133 1.00 85.44 174 LYS A CA 1
ATOM 1398 C C . LYS A 1 174 ? -6.684 -9.152 -7.493 1.00 85.44 174 LYS A C 1
ATOM 1400 O O . LYS A 1 174 ? -6.763 -8.250 -8.319 1.00 85.44 174 LYS A O 1
ATOM 1405 N N . GLU A 1 175 ? -7.207 -10.355 -7.703 1.00 86.56 175 GLU A N 1
ATOM 1406 C CA . GLU A 1 175 ? -7.898 -10.760 -8.929 1.00 86.56 175 GLU A CA 1
ATOM 1407 C C . GLU A 1 175 ? -9.177 -9.946 -9.141 1.00 86.56 175 GLU A C 1
ATOM 1409 O O . GLU A 1 175 ? -9.448 -9.512 -10.258 1.00 86.56 175 GLU A O 1
ATOM 1414 N N . GLN A 1 176 ? -9.934 -9.686 -8.070 1.00 89.00 176 GLN A N 1
ATOM 1415 C CA . GLN A 1 176 ? -11.139 -8.857 -8.131 1.00 89.00 176 GLN A CA 1
ATOM 1416 C C . GLN A 1 176 ? -10.808 -7.408 -8.496 1.00 89.00 176 GLN A C 1
ATOM 1418 O O . GLN A 1 176 ? 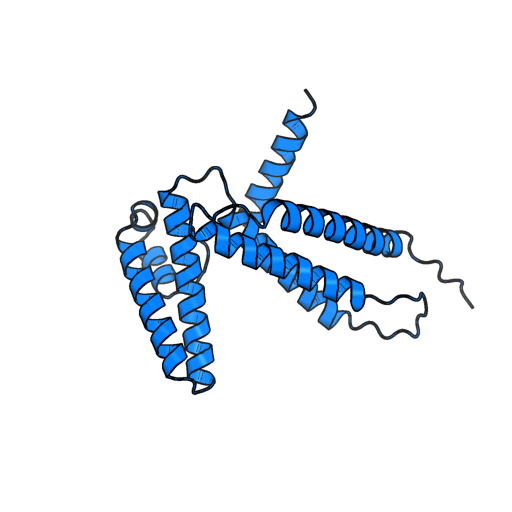-11.462 -6.837 -9.368 1.00 89.00 176 GLN A O 1
ATOM 1423 N N . ILE A 1 177 ? -9.771 -6.830 -7.881 1.00 87.44 177 ILE A N 1
ATOM 1424 C CA . ILE A 1 177 ? -9.318 -5.464 -8.185 1.00 87.44 177 ILE A CA 1
ATOM 1425 C C . ILE A 1 177 ? -8.929 -5.359 -9.664 1.00 87.44 177 ILE A C 1
ATOM 1427 O O . ILE A 1 177 ? -9.393 -4.458 -10.366 1.00 87.44 177 ILE A O 1
ATOM 1431 N N . ILE A 1 178 ? -8.138 -6.311 -10.165 1.00 81.62 178 ILE A N 1
ATOM 1432 C CA . ILE A 1 178 ? -7.715 -6.352 -11.570 1.00 81.62 178 ILE A CA 1
ATOM 1433 C C . ILE A 1 178 ? -8.921 -6.497 -12.504 1.00 81.62 178 ILE A C 1
ATOM 1435 O O . ILE A 1 178 ? -9.030 -5.743 -13.470 1.00 81.62 178 ILE A O 1
ATOM 1439 N N . ALA A 1 179 ? -9.842 -7.421 -12.218 1.00 84.44 179 ALA A N 1
ATOM 1440 C CA . ALA A 1 179 ? -11.017 -7.661 -13.053 1.00 84.44 179 ALA A CA 1
ATOM 1441 C C . ALA A 1 179 ? -11.903 -6.411 -13.176 1.00 84.44 179 ALA A C 1
ATOM 1443 O O . ALA A 1 179 ? -12.274 -6.027 -14.285 1.00 84.44 179 ALA A O 1
ATOM 1444 N N . ILE A 1 180 ? -12.181 -5.731 -12.057 1.00 80.44 180 ILE A N 1
ATOM 1445 C CA . ILE A 1 180 ? -12.948 -4.476 -12.042 1.00 80.44 180 ILE A CA 1
ATOM 1446 C C . ILE A 1 180 ? -12.254 -3.413 -12.900 1.00 80.44 180 ILE A C 1
ATOM 1448 O O . ILE A 1 180 ? -12.902 -2.701 -13.670 1.00 80.44 180 ILE A O 1
ATOM 1452 N N . CYS A 1 181 ? -10.930 -3.320 -12.802 1.00 72.81 181 CYS A N 1
ATOM 1453 C CA . CYS A 1 181 ? -10.161 -2.321 -13.530 1.00 72.81 181 CYS A CA 1
ATOM 1454 C C . CYS A 1 181 ? -10.117 -2.588 -15.036 1.00 72.81 181 CYS A C 1
ATOM 1456 O O . CYS A 1 181 ? -10.297 -1.649 -15.811 1.00 72.81 181 CYS A O 1
ATOM 1458 N N . ILE A 1 182 ? -9.929 -3.844 -15.456 1.00 73.69 182 ILE A N 1
ATOM 1459 C CA . ILE A 1 182 ? -9.966 -4.236 -16.874 1.00 73.69 182 ILE A CA 1
ATOM 1460 C C . ILE A 1 182 ? -11.332 -3.894 -17.469 1.00 73.69 182 ILE A C 1
ATOM 1462 O O . ILE A 1 182 ? -11.394 -3.158 -18.452 1.00 73.69 182 ILE A O 1
ATOM 1466 N N . LEU A 1 183 ? -12.420 -4.317 -16.814 1.00 73.50 183 LEU A N 1
ATOM 1467 C CA . LEU A 1 183 ? -13.779 -4.015 -17.268 1.00 73.50 183 LEU A CA 1
ATOM 1468 C C . LEU A 1 183 ? -13.987 -2.505 -17.443 1.00 73.50 183 LEU A C 1
ATOM 1470 O O . LEU A 1 183 ? -14.490 -2.058 -18.471 1.00 73.50 183 LEU A O 1
ATOM 1474 N N . ARG A 1 184 ? -13.549 -1.688 -16.480 1.00 69.31 184 ARG A N 1
ATOM 1475 C CA . ARG A 1 184 ? -13.692 -0.223 -16.550 1.00 69.31 184 ARG A CA 1
ATOM 1476 C C . ARG A 1 184 ? -12.855 0.426 -17.654 1.00 69.31 184 ARG A C 1
ATOM 1478 O O . ARG A 1 184 ? -13.302 1.413 -18.244 1.00 69.31 184 ARG A O 1
ATOM 1485 N N . LEU A 1 185 ? -11.656 -0.087 -17.932 1.00 65.69 185 LEU A N 1
ATOM 1486 C CA . LEU A 1 185 ? -10.825 0.388 -19.042 1.00 65.69 185 LEU A CA 1
ATOM 1487 C C . LEU A 1 185 ? -11.462 0.041 -20.393 1.00 65.69 185 LEU A C 1
ATOM 1489 O O . LEU A 1 185 ? -11.506 0.896 -21.280 1.00 65.69 185 LEU A O 1
ATOM 1493 N N . ASP A 1 186 ? -12.027 -1.158 -20.521 1.00 61.03 186 ASP A N 1
ATOM 1494 C CA . ASP A 1 186 ? -12.730 -1.589 -21.730 1.00 61.03 186 ASP A CA 1
ATOM 1495 C C . ASP A 1 186 ? -14.011 -0.775 -21.967 1.00 61.03 186 ASP A C 1
ATOM 1497 O O . ASP A 1 186 ? -14.238 -0.308 -23.085 1.00 61.03 186 ASP A O 1
ATOM 1501 N N . PHE A 1 187 ? -14.791 -0.478 -20.919 1.00 53.47 187 PHE A N 1
ATOM 1502 C CA . PHE A 1 187 ? -15.966 0.399 -21.021 1.00 53.47 187 PHE A CA 1
ATOM 1503 C C . PHE A 1 187 ? -15.612 1.826 -21.473 1.00 53.47 187 PHE A C 1
ATOM 1505 O O . PHE A 1 187 ? -16.312 2.395 -22.314 1.00 53.47 187 PHE A O 1
ATOM 1512 N N . LYS A 1 188 ? -14.512 2.413 -20.977 1.00 52.75 188 LYS A N 1
ATOM 1513 C CA . LYS A 1 188 ? -14.053 3.738 -21.440 1.00 52.75 188 LYS A CA 1
ATOM 1514 C C . LYS A 1 188 ? -13.604 3.716 -22.901 1.00 52.75 188 LYS A C 1
ATOM 1516 O O . LYS A 1 188 ? -13.899 4.651 -23.641 1.00 52.75 188 LYS A O 1
ATOM 1521 N N . ASN A 1 189 ? -12.948 2.642 -23.336 1.00 46.69 189 ASN A N 1
ATOM 1522 C CA . ASN A 1 189 ? -12.544 2.473 -24.733 1.00 46.69 189 ASN A CA 1
ATOM 1523 C C . ASN A 1 189 ? -13.736 2.257 -25.680 1.00 46.69 189 ASN A C 1
ATOM 1525 O O . ASN A 1 189 ? -13.630 2.590 -26.860 1.00 46.69 189 ASN A O 1
ATOM 1529 N N . TYR A 1 190 ? -14.857 1.733 -25.174 1.00 40.19 190 TYR A N 1
ATOM 1530 C CA . TYR A 1 190 ? -16.103 1.580 -25.929 1.00 40.19 190 TYR A CA 1
ATOM 1531 C C . TYR A 1 190 ? -16.883 2.901 -26.045 1.00 40.19 190 TYR A C 1
ATOM 1533 O O . TYR A 1 190 ? -17.395 3.224 -27.111 1.00 40.19 190 TYR A O 1
ATOM 1541 N N . SER A 1 191 ? -16.912 3.707 -24.978 1.00 42.56 191 SER A N 1
ATOM 1542 C CA . SER A 1 191 ? -17.616 5.002 -24.941 1.00 42.56 191 SER A CA 1
ATOM 1543 C C . SER A 1 191 ? -16.998 6.074 -25.858 1.00 42.56 191 SER A C 1
ATOM 1545 O O . SER A 1 191 ? -17.693 6.963 -26.330 1.00 42.56 191 SER A O 1
ATOM 1547 N N . HIS A 1 192 ? -15.703 5.973 -26.180 1.00 45.47 192 HIS A N 1
ATOM 1548 C CA . HIS A 1 192 ? -15.021 6.891 -27.107 1.00 45.47 192 HIS A CA 1
ATOM 1549 C C . HIS A 1 192 ? -15.081 6.473 -28.591 1.00 45.47 192 HIS A C 1
ATOM 1551 O O . HIS A 1 192 ? -14.420 7.101 -29.418 1.00 45.47 192 HIS A O 1
ATOM 1557 N N . ARG A 1 193 ? -15.817 5.407 -28.940 1.00 41.94 193 ARG A N 1
ATOM 1558 C CA . ARG A 1 193 ? -15.963 4.919 -30.328 1.00 41.94 193 ARG A CA 1
ATOM 1559 C C . ARG A 1 193 ? -17.369 5.088 -30.918 1.00 41.94 193 ARG A C 1
ATOM 1561 O O . ARG A 1 193 ? -17.568 4.646 -32.047 1.00 41.94 193 ARG A O 1
ATOM 1568 N N . ASN A 1 194 ? -18.291 5.724 -30.195 1.00 36.06 194 ASN A N 1
ATOM 1569 C CA . ASN A 1 194 ? -19.638 6.052 -30.672 1.00 36.06 194 ASN A CA 1
ATOM 1570 C C . ASN A 1 194 ? -19.813 7.562 -30.806 1.00 36.06 194 ASN A C 1
ATOM 1572 O O . ASN A 1 194 ? -19.407 8.274 -29.860 1.00 36.06 194 ASN A O 1
#

Foldseek 3Di:
DDPPDPPPVPVVVLVVLVVVLVVLVVVLVVCVPPDDPDPLVVVLNVLSVLLSVLSVVLSVLPDDDPDPPPDRPVVVSVVSVVSNLVSVLLNLQQVDPVDDPLVNLLLVLLLLLLVLLVVLVVCVVVVVVVSNVVSVVSNVVSLVSLVVRPVNVPDDPVVNVCSSSSNDSDPDDSVRSVVVVVVVVVVVVVVVPD

Radius of gyration: 20.66 Å; chains: 1; bounding box: 51×39×56 Å

Sequence (194 aa):
MPNYVLNPSIETSKHQLKISLKKAQKLSTSMAREISEHSIDFLLSAIFVRICTTGRTILMMAPNDNSITSIWDYASLGTLLRNIMDALNSFLYLADRSLSTEEKDCHFWLFSLHDAVTRQKIFEFRGVKDMAEDCKIRAEEMRELLCNNSIFQVLEEKKQKHYLKGADAFLLSKEQIIAICILRLDFKNYSHRN

Secondary structure (DSSP, 8-state):
-------HHHHHHHHHHHHHHHHHHHHHHHHTTSPPSSHHHHHHHHHHHHHHHHHHHHHHHS-SS--TTS---HHHHHHHHHHHHHHHHHHHHHT-TTS-HHHHHHHHHHHHHHHHHHHHHHHHHTT-HHHHHHHHHHHHHHHHHHHT-HHHHTS-HHHHHHHHTT--S-SS-HHHHHHHHHHHHHHHHHHTT-